Protein AF-A0A6L3AC87-F1 (afdb_monomer_lite)

Foldseek 3Di:
DVVLLVVLLVVLVPDQCVVCVVVNQVVLLVVLVVVLVVLLVVLVVVLVVVQVVVCVVCVVVVLNQDGPVPDDDRPDCVVQDDQDGLDCCLQPPVVPVPPPVPPPCPVPVVVVVVCVVVPPPPPPDCVVVVVVVVVVVVVVVVVVVVSSVSSSVSSSVSSVVSVVVSCVSSVVSSVVVSVVSVVVSVVSVVVSVVVVVVVVVVVVVVVVVVVVVVVVVVVVVVVVVVVVVVVVVVVVVVVVVVVVVVVVVVPDD

Sequence (253 aa):
MRDLQRYVDDQLAKGDPKATWTDLTAYVREQAADGAREVVRDMEAGADEVARRVTASLEEEDLMIGSAVGSRQALDLSKYWAPRPLTKQSIASSAGMGLSGLRGAQGGLILLGMMSGLAGIVLSTGLLLGVAALFGGKQILDERKRQVTVRRQEARTAIRQFMDEAEFEVSKAMRDLSREQNRRLRDHYQERIAERMRTCTEAVATMERATKESDTARNTRIKELQEQDSQIGSVLEALQRRRSELSGAGARP

Secondary structure (DSSP, 8-state):
-HHHHHHHHHHHHHS-HHHHHHHHHHHHHHHHHHHHHHHHHHHHHHHHHHHHHHHHHHHHTT-----GGG------GGGT-------THHHHGGGGTTTSTTSSGGGSSHHHHSSGGGTTTTTS-THHHHHHHHHHHHHHHHHHHHHHHHHHHHHHHHHHHHHHHHHHHHHHHHHHHHHHHHHHHHHHHHHHHHHHHHHHHHHHHHHHHHHHHHHHHHHHHHHHHHHHHHHHHHHHHHHHHHHHHHHHHTT--

Radius of gyration: 49.85 Å; chains: 1; bounding box: 134×35×152 Å

pLDDT: mean 74.0, std 16.88, range [36.66, 95.38]

Structure (mmCIF, N/CA/C/O backbone):
data_AF-A0A6L3AC87-F1
#
_entry.id   AF-A0A6L3AC87-F1
#
loop_
_atom_site.group_PDB
_atom_site.id
_atom_site.type_symbol
_atom_site.label_atom_id
_atom_site.label_alt_id
_atom_site.label_comp_id
_atom_site.label_asym_id
_atom_site.label_entity_id
_atom_site.label_seq_id
_atom_site.pdbx_PDB_ins_code
_atom_site.Cartn_x
_atom_site.Cartn_y
_atom_site.Cartn_z
_atom_site.occupancy
_atom_site.B_iso_or_equiv
_atom_site.auth_seq_id
_atom_site.auth_comp_id
_atom_site.auth_asym_id
_atom_site.auth_atom_id
_atom_site.pdbx_PDB_model_num
ATOM 1 N N . MET A 1 1 ? 8.925 -6.739 -14.949 1.00 75.62 1 MET A N 1
ATOM 2 C CA . MET A 1 1 ? 10.159 -5.962 -15.240 1.00 75.62 1 MET A CA 1
ATOM 3 C C . MET A 1 1 ? 11.219 -6.735 -16.028 1.00 75.62 1 MET A C 1
ATOM 5 O O . MET A 1 1 ? 11.597 -6.271 -17.095 1.00 75.62 1 MET A O 1
ATOM 9 N N . ARG A 1 2 ? 11.686 -7.913 -15.585 1.00 83.31 2 ARG A N 1
ATOM 10 C CA . ARG A 1 2 ? 12.753 -8.659 -16.294 1.00 83.31 2 ARG A CA 1
ATOM 11 C C . ARG A 1 2 ? 12.424 -9.006 -17.753 1.00 83.31 2 ARG A C 1
ATOM 13 O O . ARG A 1 2 ? 13.282 -8.856 -18.618 1.00 83.31 2 ARG A O 1
ATOM 20 N N . ASP A 1 3 ? 11.189 -9.408 -18.041 1.00 87.12 3 ASP A N 1
ATOM 21 C CA . ASP A 1 3 ? 10.782 -9.741 -19.414 1.00 87.12 3 ASP A CA 1
ATOM 22 C C . ASP A 1 3 ? 10.636 -8.502 -20.305 1.00 87.12 3 ASP A C 1
ATOM 24 O O . ASP A 1 3 ? 11.002 -8.545 -21.477 1.00 87.12 3 ASP A O 1
ATOM 28 N N . LEU A 1 4 ? 10.230 -7.362 -19.732 1.00 86.44 4 LEU A N 1
ATOM 29 C CA . LEU A 1 4 ? 10.224 -6.074 -20.432 1.00 86.44 4 LEU A CA 1
ATOM 30 C C . LEU A 1 4 ? 11.646 -5.644 -20.813 1.00 86.44 4 LEU A C 1
ATOM 32 O O . LEU A 1 4 ? 11.873 -5.204 -21.937 1.00 86.44 4 LEU A O 1
ATOM 36 N N . GLN A 1 5 ? 12.618 -5.835 -19.917 1.00 87.00 5 GLN A N 1
ATOM 37 C CA . GLN A 1 5 ? 14.020 -5.543 -20.213 1.00 87.00 5 GLN A CA 1
ATOM 38 C C . GLN A 1 5 ? 14.551 -6.424 -21.356 1.00 87.00 5 GLN A C 1
ATOM 40 O O . GLN A 1 5 ? 15.204 -5.917 -22.266 1.00 87.00 5 GLN A O 1
ATOM 45 N N . ARG A 1 6 ? 14.229 -7.726 -21.352 1.00 88.12 6 ARG A N 1
ATOM 46 C CA . ARG A 1 6 ? 14.590 -8.642 -22.450 1.00 88.12 6 ARG A CA 1
ATOM 47 C C . ARG A 1 6 ? 13.957 -8.221 -23.775 1.00 88.12 6 ARG A C 1
ATOM 49 O O . ARG A 1 6 ? 14.644 -8.209 -24.791 1.00 88.12 6 ARG A O 1
ATOM 56 N N . TYR A 1 7 ? 12.677 -7.846 -23.758 1.00 88.31 7 TYR A N 1
ATOM 57 C CA . TYR A 1 7 ? 11.973 -7.352 -24.941 1.00 88.31 7 TYR A CA 1
ATOM 58 C C . TYR A 1 7 ? 12.633 -6.089 -25.505 1.00 88.31 7 TYR A C 1
ATOM 60 O O . TYR A 1 7 ? 12.892 -6.005 -26.703 1.00 88.31 7 TYR A O 1
ATOM 68 N N . VAL A 1 8 ? 12.965 -5.126 -24.643 1.00 86.06 8 VAL A N 1
ATOM 69 C CA . VAL A 1 8 ? 13.676 -3.902 -25.037 1.00 86.06 8 VAL A CA 1
ATOM 70 C C . VAL A 1 8 ? 15.032 -4.232 -25.657 1.00 86.06 8 VAL A C 1
ATOM 72 O O . VAL A 1 8 ? 15.373 -3.690 -26.708 1.00 86.06 8 VAL A O 1
ATOM 75 N N . ASP A 1 9 ? 15.798 -5.130 -25.037 1.00 87.31 9 ASP A N 1
ATOM 76 C CA . ASP A 1 9 ? 17.113 -5.531 -25.532 1.00 87.31 9 ASP A CA 1
ATOM 77 C C . ASP A 1 9 ? 17.043 -6.191 -26.918 1.00 87.31 9 ASP A C 1
ATOM 79 O O . ASP A 1 9 ? 17.879 -5.894 -27.775 1.00 87.31 9 ASP A O 1
ATOM 83 N N . ASP A 1 10 ? 16.028 -7.021 -27.158 1.00 89.31 10 ASP A N 1
ATOM 84 C CA . ASP A 1 10 ? 15.755 -7.648 -28.455 1.00 89.31 10 ASP A CA 1
ATOM 85 C C . ASP A 1 10 ? 15.327 -6.616 -29.517 1.00 89.31 10 ASP A C 1
ATOM 87 O O . ASP A 1 10 ? 15.855 -6.597 -30.632 1.00 89.31 10 ASP A O 1
ATOM 91 N N . GLN A 1 11 ? 14.442 -5.677 -29.167 1.00 86.38 11 GLN A N 1
ATOM 92 C CA . GLN A 1 11 ? 14.016 -4.609 -30.082 1.00 86.38 11 GLN A CA 1
ATOM 93 C C . GLN A 1 11 ? 15.168 -3.669 -30.466 1.00 86.38 11 GLN A C 1
ATOM 95 O O . GLN A 1 11 ? 15.302 -3.289 -31.632 1.00 86.38 11 GLN A O 1
ATOM 100 N N . LEU A 1 12 ? 16.053 -3.337 -29.520 1.00 85.00 12 LEU A N 1
ATOM 101 C CA . LEU A 1 12 ? 17.247 -2.533 -29.796 1.00 85.00 12 LEU A CA 1
ATOM 102 C C . LEU A 1 12 ? 18.275 -3.283 -30.661 1.00 85.00 12 LEU A C 1
ATOM 104 O O . LEU A 1 12 ? 19.034 -2.644 -31.395 1.00 85.00 12 LEU A O 1
ATOM 108 N N . ALA A 1 13 ? 18.307 -4.620 -30.616 1.00 85.69 13 ALA A N 1
ATOM 109 C CA . ALA A 1 13 ? 19.199 -5.428 -31.448 1.00 85.69 13 ALA A CA 1
ATOM 110 C C . ALA A 1 13 ? 18.776 -5.447 -32.932 1.00 85.69 13 ALA A C 1
ATOM 112 O O . ALA A 1 13 ? 19.642 -5.451 -33.815 1.00 85.69 13 ALA A O 1
ATOM 113 N N . LYS A 1 14 ? 17.466 -5.391 -33.212 1.00 85.25 14 LYS A N 1
ATOM 114 C CA . LYS A 1 14 ? 16.878 -5.530 -34.561 1.00 85.25 14 LYS A CA 1
ATOM 115 C C . LYS A 1 14 ? 17.090 -4.334 -35.498 1.00 85.25 14 LYS A C 1
ATOM 117 O O . LYS A 1 14 ? 17.046 -4.517 -36.710 1.00 85.25 14 LYS A O 1
ATOM 122 N N . GLY A 1 15 ? 17.342 -3.125 -34.988 1.00 76.94 15 GLY A N 1
ATOM 123 C CA . GLY A 1 15 ? 17.398 -1.918 -35.833 1.00 76.94 15 GLY A CA 1
ATOM 124 C C . GLY A 1 15 ? 18.162 -0.735 -35.235 1.00 76.94 15 GLY A C 1
ATOM 125 O O . GLY A 1 15 ? 18.827 -0.879 -34.207 1.00 76.94 15 GLY A O 1
ATOM 126 N N . ASP A 1 16 ? 18.115 0.424 -35.905 1.00 78.06 16 ASP A N 1
ATOM 127 C CA . ASP A 1 16 ? 18.592 1.699 -35.344 1.00 78.06 16 ASP A CA 1
ATOM 128 C C . ASP A 1 16 ? 17.522 2.239 -34.375 1.00 78.06 16 ASP A C 1
ATOM 130 O O . ASP A 1 16 ? 16.396 2.505 -34.813 1.00 78.06 16 ASP A O 1
ATOM 134 N N . PRO A 1 17 ? 17.852 2.443 -33.084 1.00 80.00 17 PRO A N 1
ATOM 135 C CA . PRO A 1 17 ? 16.924 2.978 -32.092 1.00 80.00 17 PRO A CA 1
ATOM 136 C C . PRO A 1 17 ? 16.283 4.299 -32.508 1.00 80.00 17 PRO A C 1
ATOM 138 O O . PRO A 1 17 ? 15.172 4.589 -32.090 1.00 80.00 17 PRO A O 1
ATOM 141 N N . LYS A 1 18 ? 16.941 5.106 -33.349 1.00 77.50 18 LYS A N 1
ATOM 142 C CA . LYS A 1 18 ? 16.410 6.405 -33.780 1.00 77.50 18 LYS A CA 1
ATOM 143 C C . LYS A 1 18 ? 15.029 6.301 -34.441 1.00 77.50 18 LYS A C 1
ATOM 145 O O . LYS A 1 18 ? 14.223 7.212 -34.270 1.00 77.50 18 LYS A O 1
ATOM 150 N N . ALA A 1 19 ? 14.766 5.224 -35.184 1.00 77.31 19 ALA A N 1
ATOM 151 C CA . ALA A 1 19 ? 13.493 5.021 -35.875 1.00 77.31 19 ALA A CA 1
ATOM 152 C C . ALA A 1 19 ? 12.401 4.473 -34.943 1.00 77.31 19 ALA A C 1
ATOM 154 O O . ALA A 1 19 ? 11.252 4.882 -35.048 1.00 77.31 19 ALA A O 1
ATOM 155 N N . THR A 1 20 ? 12.765 3.589 -34.012 1.00 81.38 20 THR A N 1
ATOM 156 C CA . THR A 1 20 ? 11.819 2.865 -33.145 1.00 81.38 20 THR A CA 1
ATOM 157 C C . THR A 1 20 ? 11.670 3.471 -31.749 1.00 81.38 20 THR A C 1
ATOM 159 O O . THR A 1 20 ? 10.853 3.006 -30.960 1.00 81.38 20 THR A O 1
ATOM 162 N N . TRP A 1 21 ? 12.434 4.519 -31.416 1.00 79.62 21 TRP A N 1
ATOM 163 C CA . TRP A 1 21 ? 12.487 5.088 -30.066 1.00 79.62 21 TRP A CA 1
ATOM 164 C C . TRP A 1 21 ? 11.129 5.550 -29.545 1.00 79.62 21 TRP A C 1
ATOM 166 O O . TRP A 1 21 ? 10.798 5.309 -28.387 1.00 79.62 21 TRP A O 1
ATOM 176 N N . THR A 1 22 ? 10.333 6.225 -30.374 1.00 77.81 22 THR A N 1
ATOM 177 C CA . THR A 1 22 ? 9.029 6.736 -29.934 1.00 77.81 22 THR A CA 1
ATOM 178 C C . THR A 1 22 ? 8.080 5.594 -29.572 1.00 77.81 22 THR A C 1
ATOM 180 O O . THR A 1 22 ? 7.497 5.628 -28.491 1.00 77.81 22 THR A O 1
ATOM 183 N N . ASP A 1 23 ? 8.012 4.551 -30.394 1.00 80.06 23 ASP A N 1
ATOM 184 C CA . ASP A 1 23 ? 7.126 3.409 -30.151 1.00 80.06 23 ASP A CA 1
ATOM 185 C C . ASP A 1 23 ? 7.614 2.567 -28.967 1.00 80.06 23 ASP A C 1
ATOM 187 O O . ASP A 1 23 ? 6.835 2.191 -28.093 1.00 80.06 23 ASP A O 1
ATOM 191 N N . LEU A 1 24 ? 8.928 2.338 -28.877 1.00 81.31 24 LEU A N 1
ATOM 192 C CA . LEU A 1 24 ? 9.531 1.573 -27.787 1.00 81.31 24 LEU A CA 1
ATOM 193 C C . LEU A 1 24 ? 9.332 2.262 -26.432 1.00 81.31 24 LEU A C 1
ATOM 195 O O . LEU A 1 24 ? 9.002 1.609 -25.445 1.00 81.31 24 LEU A O 1
ATOM 199 N N . THR A 1 25 ? 9.506 3.584 -26.374 1.00 77.81 25 THR A N 1
ATOM 200 C CA . THR A 1 25 ? 9.290 4.344 -25.134 1.00 77.81 25 THR A CA 1
ATOM 201 C C . THR A 1 25 ? 7.819 4.431 -24.750 1.00 77.81 25 THR A C 1
ATOM 203 O O . THR A 1 25 ? 7.515 4.376 -23.559 1.00 77.81 25 THR A O 1
ATOM 206 N N . ALA A 1 26 ? 6.903 4.525 -25.718 1.00 77.31 26 ALA A N 1
ATOM 207 C CA . ALA A 1 26 ? 5.470 4.441 -25.452 1.00 77.31 26 ALA A CA 1
ATOM 208 C C . ALA A 1 26 ? 5.103 3.077 -24.848 1.00 77.31 26 ALA A C 1
ATOM 210 O O . ALA A 1 26 ? 4.510 3.037 -23.772 1.00 77.31 26 ALA A O 1
ATOM 211 N N . TYR A 1 27 ? 5.565 1.987 -25.465 1.00 82.75 27 TYR A N 1
ATOM 212 C CA . TYR A 1 27 ? 5.326 0.625 -24.988 1.00 82.75 27 TYR A CA 1
ATOM 213 C C . TYR A 1 27 ? 5.872 0.392 -23.573 1.00 82.75 27 TYR A C 1
ATOM 215 O O . TYR A 1 27 ? 5.167 -0.109 -22.704 1.00 82.75 27 TYR A O 1
ATOM 223 N N . VAL A 1 28 ? 7.117 0.799 -23.297 1.00 80.88 28 VAL A N 1
ATOM 224 C CA . VAL A 1 28 ? 7.718 0.643 -21.959 1.00 80.88 28 VAL A CA 1
ATOM 225 C C . VAL A 1 28 ? 6.933 1.421 -20.896 1.00 80.88 28 VAL A C 1
ATOM 227 O O . VAL A 1 28 ? 6.746 0.919 -19.788 1.00 80.88 28 VAL A O 1
ATOM 230 N N . ARG A 1 29 ? 6.449 2.627 -21.219 1.00 78.75 29 ARG A N 1
ATOM 231 C CA . ARG A 1 29 ? 5.637 3.438 -20.296 1.00 78.75 29 ARG A CA 1
ATOM 232 C C . ARG A 1 29 ? 4.270 2.818 -20.035 1.00 78.75 29 ARG A C 1
ATOM 234 O O . ARG A 1 29 ? 3.822 2.835 -18.895 1.00 78.75 29 ARG A O 1
ATOM 241 N N . GLU A 1 30 ? 3.629 2.283 -21.068 1.00 81.62 30 GLU A N 1
ATOM 242 C CA . GLU A 1 30 ? 2.351 1.578 -20.953 1.00 81.62 30 GLU A CA 1
ATOM 243 C C . GLU A 1 30 ? 2.489 0.335 -20.071 1.00 81.62 30 GLU A C 1
ATOM 245 O O . GLU A 1 30 ? 1.776 0.208 -19.082 1.00 81.62 30 GLU A O 1
ATOM 250 N N . GLN A 1 31 ? 3.496 -0.501 -20.331 1.00 85.00 31 GLN A N 1
ATOM 251 C CA . GLN A 1 31 ? 3.767 -1.697 -19.530 1.00 85.00 31 GLN A CA 1
ATOM 252 C C . GLN A 1 31 ? 4.093 -1.366 -18.067 1.00 85.00 31 GLN A C 1
ATOM 254 O O . GLN A 1 31 ? 3.632 -2.052 -17.156 1.00 85.00 31 GLN A O 1
ATOM 259 N N . ALA A 1 32 ? 4.857 -0.298 -17.818 1.00 79.00 32 ALA A N 1
ATOM 260 C CA . ALA A 1 32 ? 5.100 0.177 -16.458 1.00 79.00 32 ALA A CA 1
ATOM 261 C C . ALA A 1 32 ? 3.800 0.650 -15.784 1.00 79.00 32 ALA A C 1
ATOM 263 O O . ALA A 1 32 ? 3.580 0.364 -14.609 1.00 79.00 32 ALA A O 1
ATOM 264 N N . ALA A 1 33 ? 2.927 1.344 -16.522 1.00 79.00 33 ALA A N 1
ATOM 265 C CA . ALA A 1 33 ? 1.649 1.815 -16.004 1.00 79.00 33 ALA A CA 1
ATOM 266 C C . ALA A 1 33 ? 0.674 0.680 -15.689 1.00 79.00 33 ALA A C 1
ATOM 268 O O . ALA A 1 33 ? -0.001 0.722 -14.660 1.00 79.00 33 ALA A O 1
ATOM 269 N N . ASP A 1 34 ? 0.629 -0.342 -16.532 1.00 82.81 34 ASP A N 1
ATOM 270 C CA . ASP A 1 34 ? -0.223 -1.506 -16.325 1.00 82.81 34 ASP A CA 1
ATOM 271 C C . ASP A 1 34 ? 0.256 -2.360 -15.156 1.00 82.81 34 ASP A C 1
ATOM 273 O O . ASP A 1 34 ? -0.553 -2.702 -14.295 1.00 82.81 34 ASP A O 1
ATOM 277 N N . GLY A 1 35 ? 1.568 -2.591 -15.039 1.00 83.44 35 GLY A N 1
ATOM 278 C CA . GLY A 1 35 ? 2.130 -3.260 -13.865 1.00 83.44 35 GLY A CA 1
ATOM 279 C C . GLY A 1 35 ? 1.854 -2.491 -12.569 1.00 83.44 35 GLY A C 1
ATOM 280 O O . GLY A 1 35 ? 1.503 -3.080 -11.551 1.00 83.44 35 GLY A O 1
ATOM 281 N N . ALA A 1 36 ? 1.935 -1.159 -12.599 1.00 79.06 36 ALA A N 1
ATOM 282 C CA . ALA A 1 36 ? 1.613 -0.334 -11.437 1.00 79.06 36 ALA A CA 1
ATOM 283 C C . ALA A 1 36 ? 0.117 -0.419 -11.057 1.00 79.06 36 ALA A C 1
ATOM 285 O O . ALA A 1 36 ? -0.220 -0.492 -9.874 1.00 79.06 36 ALA A O 1
ATOM 286 N N . ARG A 1 37 ? -0.786 -0.466 -12.050 1.00 79.44 37 ARG A N 1
ATOM 287 C CA . ARG A 1 37 ? -2.231 -0.680 -11.841 1.00 79.44 37 ARG A CA 1
ATOM 288 C C . ARG A 1 37 ? -2.541 -2.054 -11.247 1.00 79.44 37 ARG A C 1
ATOM 290 O O . ARG A 1 37 ? -3.408 -2.149 -10.382 1.00 79.44 37 ARG A O 1
ATOM 297 N N . GLU A 1 38 ? -1.858 -3.096 -11.708 1.00 85.75 38 GLU A N 1
ATOM 298 C CA . GLU A 1 38 ? -1.999 -4.459 -11.188 1.00 85.75 38 GLU A CA 1
ATOM 299 C C . GLU A 1 38 ? -1.624 -4.524 -9.704 1.00 85.75 38 GLU A C 1
ATOM 301 O O . GLU A 1 38 ? -2.434 -4.959 -8.892 1.00 85.75 38 GLU A O 1
ATOM 306 N N . VAL A 1 39 ? -0.472 -3.959 -9.325 1.00 83.44 39 VAL A N 1
ATOM 307 C CA . VAL A 1 39 ? -0.029 -3.910 -7.921 1.00 83.44 39 VAL A CA 1
ATOM 308 C C . VAL A 1 39 ? -1.052 -3.218 -7.016 1.00 83.44 39 VAL A C 1
ATOM 310 O O . VAL A 1 39 ? -1.296 -3.669 -5.897 1.00 83.44 39 VAL A O 1
ATOM 313 N N . VAL A 1 40 ? -1.668 -2.125 -7.475 1.00 79.00 40 VAL A N 1
ATOM 314 C CA . VAL A 1 40 ? -2.705 -1.436 -6.691 1.00 79.00 40 VAL A CA 1
ATOM 315 C C . VAL A 1 40 ? -3.952 -2.292 -6.537 1.00 79.00 40 VAL A C 1
ATOM 317 O O . VAL A 1 40 ? -4.478 -2.380 -5.429 1.00 79.00 40 VAL A O 1
ATOM 320 N N . ARG A 1 41 ? -4.394 -2.956 -7.608 1.00 84.94 41 ARG A N 1
ATOM 321 C CA . ARG A 1 41 ? -5.542 -3.868 -7.558 1.00 84.94 41 ARG A CA 1
ATOM 322 C C . ARG A 1 41 ? -5.298 -5.015 -6.577 1.00 84.94 41 ARG A C 1
ATOM 324 O O . ARG A 1 41 ? -6.167 -5.313 -5.762 1.00 84.94 41 ARG A O 1
ATOM 331 N N . ASP A 1 42 ? -4.113 -5.614 -6.617 1.00 86.56 42 ASP A N 1
ATOM 332 C CA . ASP A 1 42 ? -3.730 -6.692 -5.702 1.00 86.56 42 ASP A CA 1
ATOM 333 C C . ASP A 1 42 ? -3.682 -6.204 -4.253 1.00 86.56 42 ASP A C 1
ATOM 335 O O . ASP A 1 42 ? -4.117 -6.899 -3.334 1.00 86.56 42 ASP A O 1
ATOM 339 N N . MET A 1 43 ? -3.200 -4.980 -4.029 1.00 83.69 43 MET A N 1
ATOM 340 C CA . MET A 1 43 ? -3.178 -4.378 -2.700 1.00 83.69 43 MET A CA 1
ATOM 341 C C . MET A 1 43 ? -4.589 -4.072 -2.178 1.00 83.69 43 MET A C 1
ATOM 343 O O . MET A 1 43 ? -4.852 -4.285 -0.995 1.00 83.69 43 MET A O 1
ATOM 347 N N . GLU A 1 44 ? -5.502 -3.604 -3.032 1.00 82.25 44 GLU A N 1
ATOM 348 C CA . GLU A 1 44 ? -6.917 -3.414 -2.691 1.00 82.25 44 GLU A CA 1
ATOM 349 C C . GLU A 1 44 ? -7.579 -4.741 -2.306 1.00 82.25 44 GLU A C 1
ATOM 351 O O . GLU A 1 44 ? -8.187 -4.834 -1.236 1.00 82.25 44 GLU A O 1
ATOM 356 N N . ALA A 1 45 ? -7.379 -5.787 -3.112 1.00 85.75 45 ALA A N 1
ATOM 357 C CA . ALA A 1 45 ? -7.889 -7.126 -2.832 1.00 85.75 45 ALA A CA 1
ATOM 358 C C . ALA A 1 45 ? -7.303 -7.712 -1.533 1.00 85.75 45 ALA A C 1
ATOM 360 O O . ALA A 1 45 ? -8.019 -8.317 -0.732 1.00 85.75 45 ALA A O 1
ATOM 361 N N . GLY A 1 46 ? -6.009 -7.499 -1.283 1.00 85.81 46 GLY A N 1
ATOM 362 C CA . GLY A 1 46 ? -5.357 -7.907 -0.040 1.00 85.81 46 GLY A CA 1
ATOM 363 C C . GLY A 1 46 ? -5.899 -7.163 1.183 1.00 85.81 46 GLY A C 1
ATOM 364 O O . GLY A 1 46 ? -6.132 -7.774 2.226 1.00 85.81 46 GLY A O 1
ATOM 365 N N . ALA A 1 47 ? -6.152 -5.858 1.064 1.00 82.31 47 ALA A N 1
ATOM 366 C CA . ALA A 1 47 ? -6.768 -5.074 2.132 1.00 82.31 47 ALA A CA 1
ATOM 367 C C . ALA A 1 47 ? -8.202 -5.545 2.430 1.00 82.31 47 ALA A C 1
ATOM 369 O O . ALA A 1 47 ? -8.588 -5.611 3.597 1.00 82.31 47 ALA A O 1
ATOM 370 N N . ASP A 1 48 ? -8.966 -5.924 1.402 1.00 83.31 48 ASP A N 1
ATOM 371 C CA . ASP A 1 48 ? -10.290 -6.541 1.558 1.00 83.31 48 ASP A CA 1
ATOM 372 C C . ASP A 1 48 ? -10.255 -7.853 2.326 1.00 83.31 48 ASP A C 1
ATOM 374 O O . ASP A 1 48 ? -11.073 -8.081 3.217 1.00 83.31 48 ASP A O 1
ATOM 378 N N . GLU A 1 49 ? -9.305 -8.718 1.987 1.00 87.88 49 GLU A N 1
ATOM 379 C CA . GLU A 1 49 ? -9.111 -9.983 2.686 1.00 87.88 49 GLU A CA 1
ATOM 380 C C . GLU A 1 49 ? -8.792 -9.749 4.165 1.00 87.88 49 GLU A C 1
ATOM 382 O O . GLU A 1 49 ? -9.401 -10.367 5.037 1.00 87.88 49 GLU A O 1
ATOM 387 N N . VAL A 1 50 ? -7.892 -8.809 4.466 1.00 86.81 50 VAL A N 1
ATOM 388 C CA . VAL A 1 50 ? -7.566 -8.450 5.853 1.00 86.81 50 VAL A CA 1
ATOM 389 C C . VAL A 1 50 ? -8.793 -7.906 6.579 1.00 86.81 50 VAL A C 1
ATOM 391 O O . VAL A 1 50 ? -9.081 -8.351 7.687 1.00 86.81 50 VAL A O 1
ATOM 394 N N . ALA A 1 51 ? -9.542 -6.988 5.967 1.00 83.38 51 ALA A N 1
ATOM 395 C CA . ALA A 1 51 ? -10.742 -6.426 6.575 1.00 83.38 51 ALA A CA 1
ATOM 396 C C . ALA A 1 51 ? -11.786 -7.511 6.876 1.00 83.38 51 ALA A C 1
ATOM 398 O O . ALA A 1 51 ? -12.300 -7.554 7.993 1.00 83.38 51 ALA A O 1
ATOM 399 N N . ARG A 1 52 ? -12.041 -8.423 5.928 1.00 85.81 52 ARG A N 1
ATOM 400 C CA . ARG A 1 52 ? -12.945 -9.564 6.133 1.00 85.81 52 ARG A CA 1
ATOM 401 C C . ARG A 1 52 ? -12.485 -10.465 7.268 1.00 85.81 52 ARG A C 1
ATOM 403 O O . ARG A 1 52 ? -13.298 -10.822 8.110 1.00 85.81 52 ARG A O 1
ATOM 410 N N . ARG A 1 53 ? -11.195 -10.802 7.324 1.00 87.06 53 ARG A N 1
ATOM 411 C CA . ARG A 1 53 ? -10.639 -11.641 8.397 1.00 87.06 53 ARG A CA 1
ATOM 412 C C . ARG A 1 53 ? -10.760 -10.988 9.769 1.00 87.06 53 ARG A C 1
ATOM 414 O O . ARG A 1 53 ? -11.091 -11.673 10.727 1.00 87.06 53 ARG A O 1
ATOM 421 N N . VAL A 1 54 ? -10.513 -9.680 9.864 1.00 84.81 54 VAL A N 1
ATOM 422 C CA . VAL A 1 54 ? -10.679 -8.942 11.124 1.00 84.81 54 VAL A CA 1
ATOM 4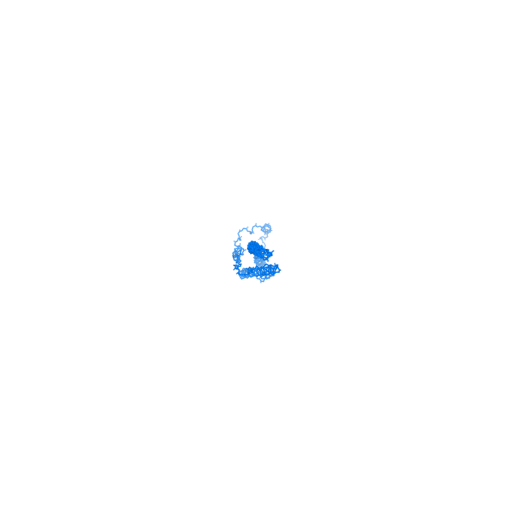23 C C . VAL A 1 54 ? -12.149 -8.893 11.530 1.00 84.81 54 VAL A C 1
ATOM 425 O O . VAL A 1 54 ? -12.451 -9.160 12.684 1.00 84.81 54 VAL A O 1
ATOM 428 N N . THR A 1 55 ? -13.065 -8.627 10.592 1.00 83.19 55 THR A N 1
ATOM 429 C CA . THR A 1 55 ? -14.510 -8.655 10.879 1.00 83.19 55 THR A CA 1
ATOM 430 C C . THR A 1 55 ? -14.937 -10.037 11.383 1.00 83.19 55 THR A C 1
ATOM 432 O O . THR A 1 55 ? -15.534 -10.127 12.446 1.00 83.19 55 THR A O 1
ATOM 435 N N . ALA A 1 56 ? -14.552 -11.111 10.688 1.00 84.75 56 ALA A N 1
ATOM 436 C CA . ALA A 1 56 ? -14.887 -12.479 11.086 1.00 84.75 56 ALA A CA 1
ATOM 437 C C . ALA A 1 56 ? -14.335 -12.842 12.477 1.00 84.75 56 ALA A C 1
ATOM 439 O O . ALA A 1 56 ? -15.028 -13.468 13.271 1.00 84.75 56 ALA A O 1
ATOM 440 N N . SER A 1 57 ? -13.110 -12.410 12.795 1.00 83.56 57 SER A N 1
ATOM 441 C CA . SER A 1 57 ? -12.513 -12.622 14.120 1.00 83.56 57 SER A CA 1
ATOM 442 C C . SER A 1 57 ? -13.245 -11.859 15.227 1.00 83.56 57 SER A C 1
ATOM 444 O O . SER A 1 57 ? -13.310 -12.345 16.348 1.00 83.56 57 SER A O 1
ATOM 446 N N . LEU A 1 58 ? -13.772 -10.667 14.938 1.00 78.88 58 LEU A N 1
ATOM 447 C CA . LEU A 1 58 ? -14.539 -9.880 15.908 1.00 78.88 58 LEU A CA 1
ATOM 448 C C . LEU A 1 58 ? -15.955 -10.441 16.099 1.00 78.88 58 LEU A C 1
ATOM 450 O O . LEU A 1 58 ? -16.466 -10.445 17.215 1.00 78.88 58 LEU A O 1
ATOM 454 N N . GLU A 1 59 ? -16.571 -10.958 15.033 1.00 79.44 59 GLU A N 1
ATOM 455 C CA . GLU A 1 59 ? -17.855 -11.664 15.106 1.00 79.44 59 GLU A CA 1
ATOM 456 C C . GLU A 1 59 ? -17.762 -12.946 15.949 1.00 79.44 59 GLU A C 1
ATOM 458 O O . GLU A 1 59 ? -18.686 -13.239 16.705 1.00 79.44 59 GLU A O 1
ATOM 463 N N . GLU A 1 60 ? -16.643 -13.679 15.881 1.00 76.00 60 GLU A N 1
ATOM 464 C CA . GLU A 1 60 ? -16.384 -14.848 16.739 1.00 76.00 60 GLU A CA 1
ATOM 465 C C . GLU A 1 60 ? -16.357 -14.484 18.236 1.00 76.00 60 GLU A C 1
ATOM 467 O O . GLU A 1 60 ? -16.798 -15.266 19.076 1.00 76.00 60 GLU A O 1
ATOM 472 N N . GLU A 1 61 ? -15.914 -13.270 18.572 1.00 72.25 61 GLU A N 1
ATOM 473 C CA . GLU A 1 61 ? -15.898 -12.737 19.941 1.00 72.25 61 GLU A CA 1
ATOM 474 C C . GLU A 1 61 ? -17.232 -12.074 20.361 1.00 72.25 61 GLU A C 1
ATOM 476 O O . GLU A 1 61 ? -17.286 -11.390 21.384 1.00 72.25 61 GLU A O 1
ATOM 481 N N . ASP A 1 62 ? -18.312 -12.248 19.584 1.00 65.31 62 ASP A N 1
ATOM 482 C CA . ASP A 1 62 ? -19.641 -11.622 19.771 1.00 65.31 62 ASP A CA 1
ATOM 483 C C . ASP A 1 62 ? -19.609 -10.074 19.783 1.00 65.31 62 ASP A C 1
ATOM 485 O O . ASP A 1 62 ? -20.553 -9.363 20.161 1.00 65.31 62 ASP A O 1
ATOM 489 N N . LEU A 1 63 ? -18.504 -9.504 19.301 1.00 63.31 63 LEU A N 1
ATOM 490 C CA . LEU A 1 63 ? -18.363 -8.087 19.025 1.00 63.31 63 LEU A CA 1
ATOM 491 C C . LEU A 1 63 ? -18.899 -7.848 17.613 1.00 63.31 63 LEU A C 1
ATOM 493 O O . LEU A 1 63 ? -18.142 -7.780 16.651 1.00 63.31 63 LEU A O 1
ATOM 497 N N . MET A 1 64 ? -20.224 -7.709 17.493 1.00 61.28 64 MET A N 1
ATOM 498 C CA . MET A 1 64 ? -20.941 -7.357 16.252 1.00 61.28 64 MET A CA 1
ATOM 499 C C . MET A 1 64 ? -20.528 -5.971 15.713 1.00 61.28 64 MET A C 1
ATOM 501 O O . MET A 1 64 ? -21.270 -4.984 15.783 1.00 61.28 64 MET A O 1
ATOM 505 N N . ILE A 1 65 ? -19.307 -5.876 15.198 1.00 64.50 65 ILE A N 1
ATOM 506 C CA . ILE A 1 65 ? -18.693 -4.673 14.655 1.00 64.50 65 ILE A CA 1
ATOM 507 C C . ILE A 1 65 ? -18.925 -4.690 13.148 1.00 64.50 65 ILE A C 1
ATOM 509 O O . ILE A 1 65 ? -18.288 -5.432 12.411 1.00 64.50 65 ILE A O 1
ATOM 513 N N . GLY A 1 66 ? -19.878 -3.867 12.697 1.00 59.03 66 GLY A N 1
ATOM 514 C CA . GLY A 1 66 ? -20.158 -3.675 11.270 1.00 59.03 66 GLY A CA 1
ATOM 515 C C . GLY A 1 66 ? -18.891 -3.468 10.427 1.00 59.03 66 GLY A C 1
ATOM 516 O O . GLY A 1 66 ? -17.947 -2.811 10.861 1.00 59.03 66 GLY A O 1
ATOM 517 N N . SER A 1 67 ? -18.890 -4.044 9.225 1.00 57.66 67 SER A N 1
ATOM 518 C CA . SER A 1 67 ? -17.711 -4.133 8.363 1.00 57.66 67 SER A CA 1
ATOM 519 C C . SER A 1 67 ? -17.242 -2.778 7.814 1.00 57.66 67 SER A C 1
ATOM 521 O O . SER A 1 67 ? -18.037 -1.983 7.309 1.00 57.66 67 SER A O 1
ATOM 523 N N . ALA A 1 68 ? -15.922 -2.569 7.799 1.00 58.88 68 ALA A N 1
ATOM 524 C CA . ALA A 1 68 ? -15.255 -1.392 7.227 1.00 58.88 68 ALA A CA 1
ATOM 525 C C . ALA A 1 68 ? -15.374 -1.272 5.692 1.00 58.88 68 ALA A C 1
ATOM 527 O O . ALA A 1 68 ? -14.974 -0.261 5.111 1.00 58.88 68 ALA A O 1
ATOM 528 N N . VAL A 1 69 ? -15.890 -2.306 5.017 1.00 54.69 69 VAL A N 1
ATOM 529 C CA . VAL A 1 69 ? -15.823 -2.482 3.553 1.00 54.69 69 VAL A CA 1
ATOM 530 C C . VAL A 1 69 ? -16.522 -1.354 2.767 1.00 54.69 69 VAL A C 1
ATOM 532 O O . VAL A 1 69 ? -16.172 -1.103 1.615 1.00 54.69 69 VAL A O 1
ATOM 535 N N . GLY A 1 70 ? -17.460 -0.618 3.376 1.00 47.38 70 GLY A N 1
ATOM 536 C CA . GLY A 1 70 ? -18.280 0.390 2.686 1.00 47.38 70 GLY A CA 1
ATOM 537 C C . GLY A 1 70 ? -17.671 1.789 2.502 1.00 47.38 70 GLY A C 1
ATOM 538 O O . GLY A 1 70 ? -18.120 2.526 1.627 1.00 47.38 70 GLY A O 1
ATOM 539 N N . SER A 1 71 ? -16.659 2.190 3.278 1.00 46.12 71 SER A N 1
ATOM 540 C CA . SER A 1 71 ? -16.126 3.566 3.241 1.00 46.12 71 SER A CA 1
ATOM 541 C C . SER A 1 71 ? -14.845 3.653 2.408 1.00 46.12 71 SER A C 1
ATOM 543 O O . SER A 1 71 ? -13.754 3.869 2.943 1.00 46.12 71 SER A O 1
ATOM 545 N N . ARG A 1 72 ? -14.944 3.468 1.086 1.00 55.12 72 ARG A N 1
ATOM 546 C CA . ARG A 1 72 ? -13.770 3.523 0.201 1.00 55.12 72 ARG A CA 1
ATOM 547 C C . ARG A 1 72 ? -13.668 4.796 -0.621 1.00 55.12 72 ARG A C 1
ATOM 549 O O . ARG A 1 72 ? -14.523 5.114 -1.437 1.00 55.12 72 ARG A O 1
ATOM 556 N N . GLN A 1 73 ? -12.517 5.445 -0.484 1.00 54.47 73 GLN A N 1
ATOM 557 C CA . GLN A 1 73 ? -11.951 6.295 -1.521 1.00 54.47 73 GLN A CA 1
ATOM 558 C C . GLN A 1 73 ? -11.019 5.407 -2.356 1.00 54.47 73 GLN A C 1
ATOM 560 O O . GLN A 1 73 ? -10.117 4.789 -1.785 1.00 54.47 73 GLN A O 1
ATOM 565 N N . ALA A 1 74 ? -11.266 5.303 -3.665 1.00 56.12 74 ALA A N 1
ATOM 566 C CA . ALA A 1 74 ? -10.418 4.535 -4.578 1.00 56.12 74 ALA A CA 1
ATOM 567 C C . ALA A 1 74 ? -8.950 4.962 -4.425 1.00 56.12 74 ALA A C 1
ATOM 569 O O . ALA A 1 74 ? -8.660 6.160 -4.303 1.00 56.12 74 ALA A O 1
ATOM 570 N N . LEU A 1 75 ? -8.032 3.994 -4.392 1.00 60.19 75 LEU A N 1
ATOM 571 C CA . LEU A 1 75 ? -6.610 4.296 -4.303 1.00 60.19 75 LEU A CA 1
ATOM 572 C C . LEU A 1 75 ? -6.146 4.900 -5.625 1.00 60.19 75 LEU A C 1
ATOM 574 O O . LEU A 1 75 ? -5.942 4.218 -6.624 1.00 60.19 75 LEU A O 1
ATOM 578 N N . ASP A 1 76 ? -5.988 6.218 -5.627 1.00 60.75 76 ASP A N 1
ATOM 579 C CA . ASP A 1 76 ? -5.544 6.938 -6.807 1.00 60.75 76 ASP A CA 1
ATOM 580 C C . ASP A 1 76 ? -4.016 6.927 -6.896 1.00 60.75 76 ASP A C 1
ATOM 582 O O . ASP A 1 76 ? -3.325 7.767 -6.312 1.00 60.75 76 ASP A O 1
ATOM 586 N N . LEU A 1 77 ? -3.486 5.961 -7.645 1.00 59.47 77 LEU A N 1
ATOM 587 C CA . LEU A 1 77 ? -2.052 5.850 -7.900 1.00 59.47 77 LEU A CA 1
ATOM 588 C C . LEU A 1 77 ? -1.492 7.071 -8.635 1.00 59.47 77 LEU A C 1
ATOM 590 O O . LEU A 1 77 ? -0.314 7.375 -8.469 1.00 59.47 77 LEU A O 1
ATOM 594 N N . SER A 1 78 ? -2.320 7.804 -9.390 1.00 59.81 78 SER A N 1
ATOM 595 C CA . SER A 1 78 ? -1.869 8.986 -10.134 1.00 59.81 78 SER A CA 1
ATOM 596 C C . SER A 1 78 ? -1.397 10.118 -9.217 1.00 59.81 78 SER A C 1
ATOM 598 O O . SER A 1 78 ? -0.567 10.933 -9.618 1.00 59.81 78 SER A O 1
ATOM 600 N N . LYS A 1 79 ? -1.845 10.125 -7.952 1.00 60.50 79 LYS A N 1
ATOM 601 C CA . LYS A 1 79 ? -1.341 11.040 -6.915 1.00 60.50 79 LYS A CA 1
ATOM 602 C C . LYS A 1 79 ? 0.084 10.723 -6.478 1.00 60.50 79 LYS A C 1
ATOM 604 O O . LYS A 1 79 ? 0.778 11.613 -5.996 1.00 60.50 79 LYS A O 1
ATOM 609 N N . TYR A 1 80 ? 0.504 9.469 -6.608 1.00 55.00 80 TYR A N 1
ATOM 610 C CA . TYR A 1 80 ? 1.790 8.987 -6.108 1.00 55.00 80 TYR A CA 1
ATOM 611 C C . TYR A 1 80 ? 2.795 8.737 -7.225 1.00 55.00 80 TYR A C 1
ATOM 613 O O . TYR A 1 80 ? 3.999 8.811 -6.983 1.00 55.00 80 TYR A O 1
ATOM 621 N N . TRP A 1 81 ? 2.320 8.466 -8.440 1.00 61.03 81 TRP A N 1
ATOM 622 C CA . TRP A 1 81 ? 3.182 8.182 -9.570 1.00 61.03 81 TRP A CA 1
ATOM 623 C C . TRP A 1 81 ? 2.534 8.538 -10.912 1.00 61.03 81 TRP A C 1
ATOM 625 O O . TRP A 1 81 ? 1.399 8.162 -11.203 1.00 61.03 81 TRP A O 1
ATOM 635 N N . ALA A 1 82 ? 3.303 9.227 -11.757 1.00 60.97 82 ALA A N 1
ATOM 636 C CA . ALA A 1 82 ? 2.957 9.505 -13.143 1.00 60.97 82 ALA A CA 1
ATOM 637 C C . ALA A 1 82 ? 4.165 9.181 -14.041 1.00 60.97 82 ALA A C 1
ATOM 639 O O . ALA A 1 82 ? 5.254 9.719 -13.814 1.00 60.97 82 ALA A O 1
ATOM 640 N N . PRO A 1 83 ? 4.006 8.338 -15.079 1.00 57.94 83 PRO A N 1
ATOM 641 C CA . PRO A 1 83 ? 5.123 7.912 -15.914 1.00 57.94 83 PRO A CA 1
ATOM 642 C C . PRO A 1 83 ? 5.713 9.095 -16.691 1.00 57.94 83 PRO A C 1
ATOM 644 O O . PRO A 1 83 ? 5.109 9.604 -17.647 1.00 57.94 83 PRO A O 1
ATOM 647 N N . ARG A 1 84 ? 6.929 9.504 -16.306 1.00 61.06 84 ARG A N 1
ATOM 648 C CA . ARG A 1 84 ? 7.667 10.609 -16.936 1.00 61.06 84 ARG A CA 1
ATOM 649 C C . ARG A 1 84 ? 8.006 10.292 -18.401 1.00 61.06 84 ARG A C 1
ATOM 651 O O . ARG A 1 84 ? 8.223 9.128 -18.747 1.00 61.06 84 ARG A O 1
ATOM 658 N N . PRO A 1 85 ? 8.051 11.298 -19.291 1.00 55.94 85 PRO A N 1
ATOM 659 C CA . PRO A 1 85 ? 8.479 11.080 -20.664 1.00 55.94 85 PRO A CA 1
ATOM 660 C C . PRO A 1 85 ? 9.989 10.807 -20.729 1.00 55.94 85 PRO A C 1
ATOM 662 O O . PRO A 1 85 ? 10.794 11.521 -20.135 1.00 55.94 85 PRO A O 1
ATOM 665 N N . LEU A 1 86 ? 10.374 9.799 -21.510 1.00 57.59 86 LEU A N 1
ATOM 666 C CA . LEU A 1 86 ? 11.762 9.561 -21.906 1.00 57.59 86 LEU A CA 1
ATOM 667 C C . LEU A 1 86 ? 12.148 10.575 -23.002 1.00 57.59 86 LEU A C 1
ATOM 669 O O . LEU A 1 86 ? 11.793 10.417 -24.171 1.00 57.59 86 LEU A O 1
ATOM 673 N N . THR A 1 87 ? 12.829 11.662 -22.634 1.00 52.75 87 THR A N 1
ATOM 674 C CA . THR A 1 87 ? 13.177 12.756 -23.560 1.00 52.75 87 THR A CA 1
ATOM 675 C C . THR A 1 87 ? 14.174 12.300 -24.637 1.00 52.75 87 THR A C 1
ATOM 677 O O . THR A 1 87 ? 15.216 11.730 -24.328 1.00 52.75 87 THR A O 1
ATOM 680 N N . LYS A 1 88 ? 13.912 12.624 -25.918 1.00 48.50 88 LYS A N 1
ATOM 681 C CA . LYS A 1 88 ? 14.768 12.302 -27.093 1.00 48.50 88 LYS A CA 1
ATOM 682 C C . LYS A 1 88 ? 16.205 12.854 -27.029 1.00 48.50 88 LYS A C 1
ATOM 684 O O . LYS A 1 88 ? 17.040 12.504 -27.863 1.00 48.50 88 LYS A O 1
ATOM 689 N N . GLN A 1 89 ? 16.496 13.727 -26.069 1.00 44.88 89 GLN A N 1
ATOM 690 C CA . GLN A 1 89 ? 17.768 14.435 -25.948 1.00 44.88 89 GLN A CA 1
ATOM 691 C C . GLN A 1 89 ? 18.959 13.503 -25.671 1.00 44.88 89 GLN A C 1
ATOM 693 O O . GLN A 1 89 ? 20.082 13.867 -26.008 1.00 44.88 89 GLN A O 1
ATOM 698 N N . SER A 1 90 ? 18.728 12.287 -25.157 1.00 46.06 90 SER A N 1
ATOM 699 C CA . SER A 1 90 ? 19.787 11.285 -24.961 1.00 46.06 90 SER A CA 1
ATOM 700 C C . SER A 1 90 ? 20.203 10.534 -26.233 1.00 46.06 90 SER A C 1
ATOM 702 O O . SER A 1 90 ? 21.247 9.904 -26.217 1.00 46.06 90 SER A O 1
ATOM 704 N N . ILE A 1 91 ? 19.419 10.596 -27.320 1.00 49.22 91 ILE A N 1
ATOM 705 C CA . ILE A 1 91 ? 19.684 9.867 -28.585 1.00 49.22 91 ILE A CA 1
ATOM 706 C C . ILE A 1 91 ? 19.987 10.834 -29.741 1.00 49.22 91 ILE A C 1
ATOM 708 O O . ILE A 1 91 ? 20.626 10.477 -30.731 1.00 49.22 91 ILE A O 1
ATOM 712 N N . ALA A 1 92 ? 19.532 12.087 -29.633 1.00 45.44 92 ALA A N 1
ATOM 713 C CA . ALA A 1 92 ? 19.748 13.122 -30.643 1.00 45.44 92 ALA A CA 1
ATOM 714 C C . ALA A 1 92 ? 21.072 13.899 -30.474 1.00 45.44 92 ALA A C 1
ATOM 716 O O . ALA A 1 92 ? 21.497 14.583 -31.405 1.00 45.44 92 ALA A O 1
ATOM 717 N N . SER A 1 93 ? 21.747 13.806 -29.324 1.00 41.53 93 SER A N 1
ATOM 718 C CA . SER A 1 93 ? 22.915 14.634 -28.979 1.00 41.53 93 SER A CA 1
ATOM 719 C C . SER A 1 93 ? 24.256 14.149 -29.551 1.00 41.53 93 SER A C 1
ATOM 721 O O . SER A 1 93 ? 25.311 14.636 -29.151 1.00 41.53 93 SER A O 1
ATOM 723 N N . SER A 1 94 ? 24.255 13.323 -30.603 1.00 40.56 94 SER A N 1
ATOM 724 C CA . SER A 1 94 ? 25.457 13.132 -31.433 1.00 40.56 94 SER A CA 1
ATOM 725 C C . SER A 1 94 ? 25.794 14.361 -32.303 1.00 40.56 94 SER A C 1
ATOM 727 O O . SER A 1 94 ? 26.723 14.307 -33.104 1.00 40.56 94 SER A O 1
ATOM 729 N N . ALA A 1 95 ? 25.068 15.478 -32.152 1.00 38.50 95 ALA A N 1
ATOM 730 C CA . ALA A 1 95 ? 25.444 16.794 -32.677 1.00 38.50 95 ALA A CA 1
ATOM 731 C C . ALA A 1 95 ? 26.615 17.447 -31.904 1.00 38.50 95 ALA A C 1
ATOM 733 O O . ALA A 1 95 ? 27.120 18.486 -32.314 1.00 38.50 95 ALA A O 1
ATOM 734 N N . GLY A 1 96 ? 27.105 16.815 -30.829 1.00 36.66 96 GLY A N 1
ATOM 735 C CA . GLY A 1 96 ? 28.367 17.152 -30.158 1.00 36.66 96 GLY A CA 1
ATOM 736 C C . GLY A 1 96 ? 29.626 16.636 -30.871 1.00 36.66 96 GLY A C 1
ATOM 737 O O . GLY A 1 96 ? 30.676 16.483 -30.242 1.00 36.66 96 GLY A O 1
ATOM 738 N N . MET A 1 97 ? 29.556 16.359 -32.178 1.00 40.88 97 MET A N 1
ATOM 739 C CA . MET A 1 97 ? 30.704 16.024 -33.030 1.00 40.88 97 MET A CA 1
ATOM 740 C C . MET A 1 97 ? 31.534 17.286 -33.346 1.00 40.88 97 MET A C 1
ATOM 742 O O . MET A 1 97 ? 31.768 17.630 -34.496 1.00 40.88 97 MET A O 1
ATOM 746 N N . GLY A 1 98 ? 31.950 17.997 -32.295 1.00 40.03 98 GLY A N 1
ATOM 747 C CA . GLY A 1 98 ? 32.864 19.139 -32.363 1.00 40.03 98 GLY A CA 1
ATOM 748 C C . GLY A 1 98 ? 34.102 18.993 -31.475 1.00 40.03 98 GLY A C 1
ATOM 749 O O . GLY A 1 98 ? 35.116 19.613 -31.764 1.00 40.03 98 GLY A O 1
ATOM 750 N N . LEU A 1 99 ? 34.075 18.162 -30.420 1.00 41.84 99 LEU A N 1
ATOM 751 C CA . LEU A 1 99 ? 35.195 18.105 -29.460 1.00 41.84 99 LEU A CA 1
ATOM 752 C C . LEU A 1 99 ? 35.670 16.709 -29.019 1.00 41.84 99 LEU A C 1
ATOM 754 O O . LEU A 1 99 ? 36.678 16.616 -28.326 1.00 41.84 99 LEU A O 1
ATOM 758 N N . SER A 1 100 ? 35.041 15.613 -29.456 1.00 42.16 100 SER A N 1
ATOM 759 C CA . SER A 1 100 ? 35.528 14.249 -29.138 1.00 42.16 100 SER A CA 1
ATOM 760 C C . SER A 1 100 ? 36.308 13.565 -30.272 1.00 42.16 100 SER A C 1
ATOM 762 O O . SER A 1 100 ? 36.753 12.431 -30.118 1.00 42.16 100 SER A O 1
ATOM 764 N N . GLY A 1 101 ? 36.551 14.263 -31.388 1.00 41.41 101 GLY A N 1
ATOM 765 C CA . GLY A 1 101 ? 37.419 13.794 -32.481 1.00 41.41 101 GLY A CA 1
ATOM 766 C C . GLY A 1 101 ? 38.926 13.931 -32.212 1.00 41.41 101 GLY A C 1
ATOM 767 O O . GLY A 1 101 ? 39.732 13.458 -33.005 1.00 41.41 101 GLY A O 1
ATOM 768 N N . LEU A 1 102 ? 39.329 14.543 -31.093 1.00 44.38 102 LEU A N 1
ATOM 769 C CA . LEU A 1 102 ? 40.723 14.932 -30.822 1.00 44.38 102 LEU A CA 1
ATOM 770 C C . LEU A 1 102 ? 41.423 14.109 -29.727 1.00 44.38 102 LEU A C 1
ATOM 772 O O . LEU A 1 102 ? 42.468 14.511 -29.227 1.00 44.38 102 LEU A O 1
ATOM 776 N N . ARG A 1 103 ? 40.885 12.936 -29.364 1.00 41.97 103 ARG A N 1
ATOM 777 C CA . ARG A 1 103 ? 41.561 11.981 -28.456 1.00 41.97 103 ARG A CA 1
ATOM 778 C C . ARG A 1 103 ? 41.858 10.603 -29.058 1.00 41.97 103 ARG A C 1
ATOM 780 O O . ARG A 1 103 ? 42.403 9.752 -28.370 1.00 41.97 103 ARG A O 1
ATOM 787 N N . GLY A 1 104 ? 41.573 10.405 -30.348 1.00 40.72 104 GLY A N 1
ATOM 788 C CA . GLY A 1 104 ? 41.963 9.204 -31.107 1.00 40.72 104 GLY A CA 1
ATOM 789 C C . GLY A 1 104 ? 43.011 9.447 -32.203 1.00 40.72 104 GLY A C 1
ATOM 790 O O . GLY A 1 104 ? 43.489 8.495 -32.807 1.00 40.72 104 GLY A O 1
ATOM 791 N N . ALA A 1 105 ? 43.392 10.702 -32.466 1.00 42.03 105 ALA A N 1
ATOM 792 C CA . ALA A 1 105 ? 44.270 11.071 -33.583 1.00 42.03 105 ALA A CA 1
ATOM 793 C C . ALA A 1 105 ? 45.760 11.228 -33.212 1.00 42.03 105 ALA A C 1
ATOM 795 O O . ALA A 1 105 ? 46.551 11.669 -34.041 1.00 42.03 105 ALA A O 1
ATOM 796 N N . GLN A 1 106 ? 46.182 10.844 -32.000 1.00 40.38 106 GLN A N 1
ATOM 797 C CA . GLN A 1 106 ? 47.602 10.893 -31.607 1.00 40.38 106 GLN A CA 1
ATOM 798 C C . GLN A 1 106 ? 48.430 9.677 -32.071 1.00 40.38 106 GLN A C 1
ATOM 800 O O . GLN A 1 106 ? 49.636 9.656 -31.862 1.00 40.38 106 GLN A O 1
ATOM 805 N N . GLY A 1 107 ? 47.820 8.698 -32.755 1.00 41.84 107 GLY A N 1
ATOM 806 C CA . GLY A 1 107 ? 48.529 7.542 -33.330 1.00 41.84 107 GLY A CA 1
ATOM 807 C C . GLY A 1 107 ? 48.730 7.570 -34.852 1.00 41.84 107 GLY A C 1
ATOM 808 O O . GLY A 1 107 ? 49.388 6.683 -35.384 1.00 41.84 107 GLY A O 1
ATOM 809 N N . GLY A 1 108 ? 48.163 8.546 -35.574 1.00 43.75 108 GLY A N 1
ATOM 810 C CA . GLY A 1 108 ? 48.069 8.502 -37.046 1.00 43.75 108 GLY A CA 1
ATOM 811 C C . GLY A 1 108 ? 48.999 9.438 -37.825 1.00 43.75 108 GLY A C 1
ATOM 812 O O . GLY A 1 108 ? 49.156 9.263 -39.029 1.00 43.75 108 GLY A O 1
ATOM 813 N N . LEU A 1 109 ? 49.630 10.424 -37.179 1.00 43.34 109 LEU A N 1
ATOM 814 C CA . LEU A 1 109 ? 50.411 11.457 -37.883 1.00 43.34 109 LEU A CA 1
ATOM 815 C C . LEU A 1 109 ? 51.903 11.130 -38.062 1.00 43.34 109 LEU A C 1
ATOM 817 O O . LEU A 1 109 ? 52.570 11.799 -38.846 1.00 43.34 109 LEU A O 1
ATOM 821 N N . ILE A 1 110 ? 52.427 10.069 -37.438 1.00 45.06 110 ILE A N 1
ATOM 822 C CA . ILE A 1 110 ? 53.828 9.647 -37.654 1.00 45.06 110 ILE A CA 1
ATOM 823 C C . ILE A 1 110 ? 53.999 8.929 -39.009 1.00 45.06 110 ILE A C 1
ATOM 825 O O . ILE A 1 110 ? 55.075 8.965 -39.598 1.00 45.06 110 ILE A O 1
ATOM 829 N N . LEU A 1 111 ? 52.925 8.378 -39.586 1.00 51.44 111 LEU A N 1
ATOM 830 C CA . LEU A 1 111 ? 52.976 7.727 -40.903 1.00 51.44 111 LEU 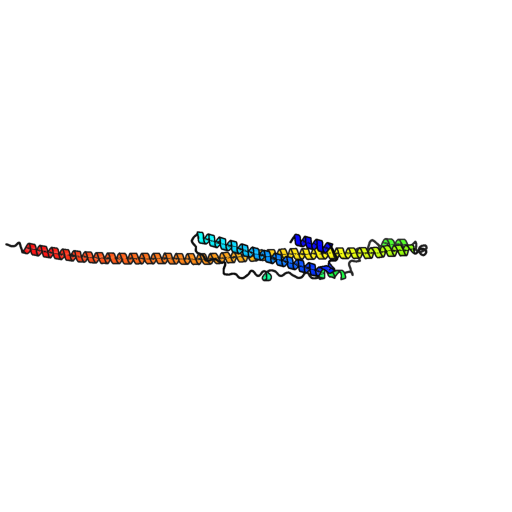A CA 1
ATOM 831 C C . LEU A 1 111 ? 52.914 8.704 -42.089 1.00 51.44 111 LEU A C 1
ATOM 833 O O . LEU A 1 111 ? 53.359 8.353 -43.179 1.00 51.44 111 LEU A O 1
ATOM 837 N N . LEU A 1 112 ? 52.437 9.939 -41.892 1.00 45.53 112 LEU A N 1
ATOM 838 C CA . LEU A 1 112 ? 52.427 10.952 -42.957 1.00 45.53 112 LEU A CA 1
ATOM 839 C C . LEU A 1 112 ? 53.813 11.601 -43.148 1.00 45.53 112 LEU A C 1
ATOM 841 O O . LEU A 1 112 ? 54.158 12.011 -44.253 1.00 45.53 112 LEU A O 1
ATOM 845 N N . GLY A 1 113 ? 54.638 11.632 -42.094 1.00 42.16 113 GLY A N 1
ATOM 846 C CA . GLY A 1 113 ? 55.984 12.218 -42.114 1.00 42.16 113 GLY A CA 1
ATOM 847 C C . GLY A 1 113 ? 57.067 11.357 -42.777 1.00 42.16 113 GLY A C 1
ATOM 848 O O . GLY A 1 113 ? 58.087 11.897 -43.190 1.00 42.16 113 GLY A O 1
ATOM 849 N N . MET A 1 114 ? 56.852 10.04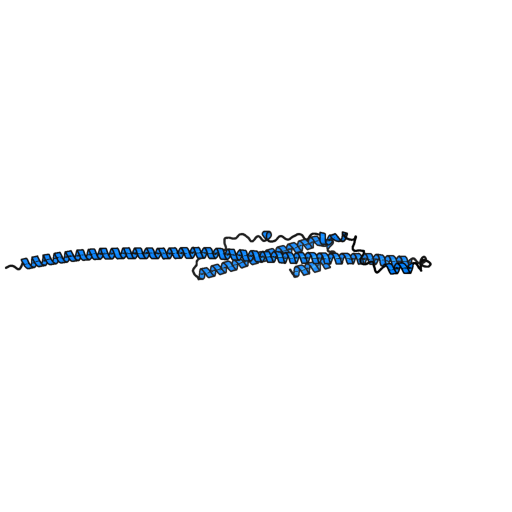4 -42.936 1.00 45.91 114 MET A N 1
ATOM 850 C CA . MET A 1 114 ? 57.800 9.145 -43.621 1.00 45.91 114 MET A CA 1
ATOM 851 C C . MET A 1 114 ? 57.464 8.890 -45.100 1.00 45.91 114 MET A C 1
ATOM 853 O O . MET A 1 114 ? 58.271 8.296 -45.810 1.00 45.91 114 MET A O 1
ATOM 857 N N . MET A 1 115 ? 56.315 9.364 -45.600 1.00 42.69 115 MET A N 1
ATOM 858 C CA . MET A 1 115 ? 55.958 9.254 -47.024 1.00 42.69 115 MET A CA 1
ATOM 859 C C . MET A 1 115 ? 56.409 10.447 -47.881 1.00 42.69 115 MET A C 1
ATOM 861 O O . MET A 1 115 ? 56.389 10.338 -49.107 1.00 42.69 115 MET A O 1
ATOM 865 N N . SER A 1 116 ? 56.871 11.560 -47.294 1.00 45.56 116 SER A N 1
ATOM 866 C CA . SER A 1 116 ? 57.394 12.689 -48.088 1.00 45.56 116 SER A CA 1
ATOM 867 C C . SER A 1 116 ? 58.710 12.355 -48.810 1.00 45.56 116 SER A C 1
ATOM 869 O O . SER A 1 116 ? 59.022 12.972 -49.825 1.00 45.56 116 SER A O 1
ATOM 871 N N . GLY A 1 117 ? 59.435 11.322 -48.362 1.00 46.69 117 GLY A N 1
ATOM 872 C CA . GLY A 1 117 ? 60.648 10.816 -49.017 1.00 46.69 117 GLY A CA 1
ATOM 873 C C . GLY A 1 117 ? 60.407 9.999 -50.294 1.00 46.69 117 GLY A C 1
ATOM 874 O O . GLY A 1 117 ? 61.363 9.677 -50.991 1.00 46.69 117 GLY A O 1
ATOM 875 N N . LEU A 1 118 ? 59.151 9.677 -50.631 1.00 44.72 118 LEU A N 1
ATOM 876 C CA . LEU A 1 118 ? 58.782 8.927 -51.843 1.00 44.72 118 LEU A CA 1
ATOM 877 C C . LEU A 1 118 ? 57.897 9.741 -52.802 1.00 44.72 118 LEU A C 1
ATOM 879 O O . LEU A 1 118 ? 57.276 9.181 -53.704 1.00 44.72 118 LEU A O 1
ATOM 883 N N . ALA A 1 119 ? 57.870 11.070 -52.668 1.00 46.75 119 ALA A N 1
ATOM 884 C CA . ALA A 1 119 ? 57.136 11.955 -53.579 1.00 46.75 119 ALA A CA 1
ATOM 885 C C . ALA A 1 119 ? 57.660 11.932 -55.037 1.00 46.75 119 ALA A C 1
ATOM 887 O O . ALA A 1 119 ? 57.018 12.488 -55.923 1.00 46.75 119 ALA A O 1
ATOM 888 N N . GLY A 1 120 ? 58.795 11.273 -55.309 1.00 49.38 120 GLY A N 1
ATOM 889 C CA . GLY A 1 120 ? 59.399 11.192 -56.645 1.00 49.38 120 GLY A CA 1
ATOM 890 C C . GLY A 1 120 ? 58.961 10.017 -57.532 1.00 49.38 120 GLY A C 1
ATOM 891 O O . GLY A 1 120 ? 59.271 10.038 -58.717 1.00 49.38 120 GLY A O 1
ATOM 892 N N . ILE A 1 121 ? 58.269 8.989 -57.013 1.00 50.47 121 ILE A N 1
ATOM 893 C CA . ILE A 1 121 ? 57.952 7.761 -57.793 1.00 50.47 121 ILE A CA 1
ATOM 894 C C . ILE A 1 121 ? 56.436 7.456 -57.852 1.00 50.47 121 ILE A C 1
ATOM 896 O O . ILE A 1 121 ? 55.986 6.606 -58.615 1.00 50.47 121 ILE A O 1
ATOM 900 N N . VAL A 1 122 ? 55.598 8.188 -57.114 1.00 48.34 122 VAL A N 1
ATOM 901 C CA . VAL A 1 122 ? 54.195 7.807 -56.843 1.00 48.34 122 VAL A CA 1
ATOM 902 C C . VAL A 1 122 ? 53.184 8.589 -57.704 1.00 48.34 122 VAL A C 1
ATOM 904 O O . VAL A 1 122 ? 52.122 8.988 -57.243 1.00 48.34 122 VAL A O 1
ATOM 907 N N . LEU A 1 123 ? 53.500 8.839 -58.976 1.00 49.84 123 LEU A N 1
ATOM 908 C CA . LEU A 1 123 ? 52.570 9.484 -59.925 1.00 49.84 123 LEU A CA 1
ATOM 909 C C . LEU A 1 123 ? 52.140 8.573 -61.091 1.00 49.84 123 LEU A C 1
ATOM 911 O O . LEU A 1 123 ? 51.392 9.017 -61.955 1.00 49.84 123 LEU A O 1
ATOM 915 N N . SER A 1 124 ? 52.555 7.300 -61.125 1.00 53.09 124 SER A N 1
ATOM 916 C CA . SER A 1 124 ? 52.397 6.442 -62.315 1.00 53.09 124 SER A CA 1
ATOM 917 C C . SER A 1 124 ? 51.320 5.350 -62.253 1.00 53.09 124 SER A C 1
ATOM 919 O O . SER A 1 124 ? 51.066 4.714 -63.273 1.00 53.09 124 SER A O 1
ATOM 921 N N . THR A 1 125 ? 50.622 5.126 -61.136 1.00 54.50 125 THR A N 1
ATOM 922 C CA . THR A 1 125 ? 49.579 4.078 -61.082 1.00 54.50 125 THR A CA 1
ATOM 923 C C . THR A 1 125 ? 48.330 4.513 -60.323 1.00 54.50 125 THR A C 1
ATOM 925 O O . THR A 1 125 ? 48.347 4.636 -59.098 1.00 54.50 125 THR A O 1
ATOM 928 N N . GLY A 1 126 ? 47.200 4.618 -61.036 1.00 54.25 126 GLY A N 1
ATOM 929 C CA . GLY A 1 126 ? 45.848 4.818 -60.481 1.00 54.25 126 GLY A CA 1
ATOM 930 C C . GLY A 1 126 ? 45.372 3.726 -59.504 1.00 54.25 126 GLY A C 1
ATOM 931 O O . GLY A 1 126 ? 44.302 3.843 -58.913 1.00 54.25 126 GLY A O 1
ATOM 932 N N . LEU A 1 127 ? 46.189 2.695 -59.274 1.00 55.41 127 LEU A N 1
ATOM 933 C CA . LEU A 1 127 ? 45.986 1.652 -58.273 1.00 55.41 127 LEU A CA 1
ATOM 934 C C . LEU A 1 127 ? 45.933 2.219 -56.838 1.00 55.41 127 LEU A C 1
ATOM 936 O O . LEU A 1 127 ? 45.114 1.779 -56.034 1.00 55.41 127 LEU A O 1
ATOM 940 N N . LEU A 1 128 ? 46.742 3.239 -56.521 1.00 49.59 128 LEU A N 1
ATOM 941 C CA . LEU A 1 128 ? 46.786 3.850 -55.181 1.00 49.59 128 LEU A CA 1
ATOM 942 C C . LEU A 1 128 ? 45.558 4.716 -54.861 1.00 49.59 128 LEU A C 1
ATOM 944 O O . LEU A 1 128 ? 45.111 4.730 -53.715 1.00 49.59 128 LEU A O 1
ATOM 948 N N . LEU A 1 129 ? 44.956 5.367 -55.865 1.00 54.34 129 LEU A N 1
ATOM 949 C CA . LEU A 1 129 ? 43.670 6.060 -55.705 1.00 54.34 129 LEU A CA 1
ATOM 950 C C . LEU A 1 129 ? 42.543 5.070 -55.366 1.00 54.34 129 LEU A C 1
ATOM 952 O O . LEU A 1 129 ? 41.701 5.367 -54.520 1.00 54.34 129 LEU A O 1
ATOM 956 N N . GLY A 1 130 ? 42.566 3.869 -55.956 1.00 52.84 130 GLY A N 1
ATOM 957 C CA . GLY A 1 130 ? 41.623 2.793 -55.633 1.00 52.84 130 GLY A CA 1
ATOM 958 C C . GLY A 1 130 ? 41.765 2.281 -54.196 1.00 52.84 130 GLY A C 1
ATOM 959 O O . GLY A 1 130 ? 40.767 2.092 -53.503 1.00 52.84 130 GLY A O 1
ATOM 960 N N . VAL A 1 131 ? 43.002 2.127 -53.713 1.00 56.09 131 VAL A N 1
ATOM 961 C CA . VAL A 1 131 ? 43.287 1.703 -52.333 1.00 56.09 131 VAL A CA 1
ATOM 962 C C . VAL A 1 131 ? 42.874 2.781 -51.319 1.00 56.09 131 VAL A C 1
ATOM 964 O O . VAL A 1 131 ? 42.192 2.469 -50.344 1.00 56.09 131 VAL A O 1
ATOM 967 N N . ALA A 1 132 ? 43.189 4.056 -51.567 1.00 53.28 132 ALA A N 1
ATOM 968 C CA . ALA A 1 132 ? 42.766 5.166 -50.706 1.00 53.28 132 ALA A CA 1
ATOM 969 C C . ALA A 1 132 ? 41.231 5.317 -50.639 1.00 53.28 132 ALA A C 1
ATOM 971 O O . ALA A 1 132 ? 40.678 5.518 -49.556 1.00 53.28 132 ALA A O 1
ATOM 972 N N . ALA A 1 133 ? 40.526 5.148 -51.764 1.00 60.25 133 ALA A N 1
ATOM 973 C CA . ALA A 1 133 ? 39.062 5.169 -51.805 1.00 60.25 133 ALA A CA 1
ATOM 974 C C . ALA A 1 133 ? 38.430 3.975 -51.060 1.00 60.25 133 ALA A C 1
ATOM 976 O O . ALA A 1 133 ? 37.445 4.152 -50.340 1.00 60.25 133 ALA A O 1
ATOM 977 N N . LEU A 1 134 ? 39.017 2.776 -51.168 1.00 60.62 134 LEU A N 1
ATOM 978 C CA . LEU A 1 134 ? 38.587 1.581 -50.428 1.00 60.62 134 LEU A CA 1
ATOM 979 C C . LEU A 1 134 ? 38.739 1.754 -48.910 1.00 60.62 134 LEU A C 1
ATOM 981 O O . LEU A 1 134 ? 37.810 1.447 -48.158 1.00 60.62 134 LEU A O 1
ATOM 985 N N . PHE A 1 135 ? 39.877 2.281 -48.451 1.00 59.78 135 PHE A N 1
ATOM 986 C CA . PHE A 1 135 ? 40.098 2.540 -47.027 1.00 59.78 135 PHE A CA 1
ATOM 987 C C . PHE A 1 135 ? 39.219 3.685 -46.496 1.00 59.78 135 PHE A C 1
ATOM 989 O O . PHE A 1 135 ? 38.675 3.561 -45.399 1.00 59.78 135 PHE A O 1
ATOM 996 N N . GLY A 1 136 ? 38.993 4.748 -47.277 1.00 60.34 136 GLY A N 1
ATOM 997 C CA . GLY A 1 136 ? 38.087 5.843 -46.910 1.00 60.34 136 GLY A CA 1
ATOM 998 C C . GLY A 1 136 ? 36.616 5.415 -46.831 1.00 60.34 136 GLY A C 1
ATOM 999 O O . GLY A 1 136 ? 35.929 5.714 -45.854 1.00 60.34 136 GLY A O 1
ATOM 1000 N N . GLY A 1 137 ? 36.137 4.641 -47.810 1.00 64.81 137 GLY A N 1
ATOM 1001 C CA . GLY A 1 137 ? 34.774 4.100 -47.814 1.00 64.81 137 GLY A CA 1
ATOM 1002 C C . GLY A 1 137 ? 34.521 3.125 -46.661 1.00 64.81 137 GLY A C 1
ATOM 1003 O O . GLY A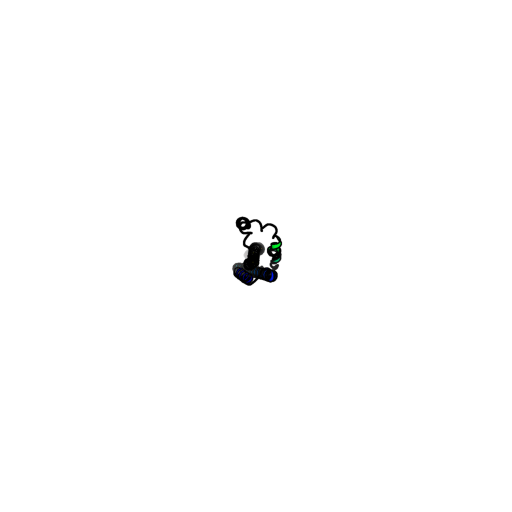 1 137 ? 33.475 3.191 -46.010 1.00 64.81 137 GLY A O 1
ATOM 1004 N N . LYS A 1 138 ? 35.503 2.268 -46.345 1.00 70.19 138 LYS A N 1
ATOM 1005 C CA . LYS A 1 138 ? 35.432 1.362 -45.192 1.00 70.19 138 LYS A CA 1
ATOM 1006 C C . LYS A 1 138 ? 35.367 2.123 -43.865 1.00 70.19 138 LYS A C 1
ATOM 1008 O O . LYS A 1 138 ? 34.525 1.788 -43.038 1.00 70.19 138 LYS A O 1
ATOM 1013 N N . GLN A 1 139 ? 36.165 3.180 -43.686 1.00 65.06 139 GLN A N 1
ATOM 1014 C CA . GLN A 1 139 ? 36.096 4.001 -42.471 1.00 65.06 139 GLN A CA 1
ATOM 1015 C C . GLN A 1 139 ? 34.731 4.673 -42.281 1.00 65.06 139 GLN A C 1
ATOM 1017 O O . GLN A 1 139 ? 34.216 4.698 -41.167 1.00 65.06 139 GLN A O 1
ATOM 1022 N N . ILE A 1 140 ? 34.098 5.160 -43.353 1.00 69.62 140 ILE A N 1
ATOM 1023 C CA . ILE A 1 140 ? 32.752 5.751 -43.271 1.00 69.62 140 ILE A CA 1
ATOM 1024 C C . ILE A 1 140 ? 31.711 4.700 -42.854 1.00 69.62 140 ILE A C 1
ATOM 1026 O O . ILE A 1 140 ? 30.821 4.988 -42.051 1.00 69.62 140 ILE A O 1
ATOM 1030 N N . LEU A 1 141 ? 31.809 3.477 -43.383 1.00 75.75 141 LEU A N 1
ATOM 1031 C CA . LEU A 1 141 ? 30.919 2.375 -43.008 1.00 75.75 141 LEU A CA 1
ATOM 1032 C C . LEU A 1 141 ? 31.123 1.947 -41.551 1.00 75.75 141 LEU A C 1
ATOM 1034 O O . LEU A 1 141 ? 30.142 1.737 -40.834 1.00 75.75 141 LEU A O 1
ATOM 1038 N N . ASP A 1 142 ? 32.373 1.848 -41.106 1.00 76.12 142 ASP A N 1
ATOM 1039 C CA . ASP A 1 142 ? 32.708 1.475 -39.733 1.00 76.12 142 ASP A CA 1
ATOM 1040 C C . ASP A 1 142 ? 32.283 2.568 -38.737 1.00 76.12 142 ASP A C 1
ATOM 1042 O O . ASP A 1 142 ? 31.723 2.254 -37.686 1.00 76.12 142 ASP A O 1
ATOM 1046 N N . GLU A 1 143 ? 32.405 3.849 -39.097 1.00 74.69 143 GLU A N 1
ATOM 1047 C CA . GLU A 1 143 ? 31.904 4.966 -38.288 1.00 74.69 143 GLU A CA 1
ATOM 1048 C C . GLU A 1 143 ? 30.370 4.962 -38.186 1.00 74.69 143 GLU A C 1
ATOM 1050 O O . GLU A 1 143 ? 29.818 5.159 -37.102 1.00 74.69 143 GLU A O 1
ATOM 1055 N N . ARG A 1 144 ? 29.650 4.654 -39.275 1.00 77.19 144 ARG A N 1
ATOM 1056 C CA . ARG A 1 144 ? 28.185 4.483 -39.229 1.00 77.19 144 ARG A CA 1
ATOM 1057 C C . ARG A 1 144 ? 27.774 3.328 -38.315 1.00 77.19 144 ARG A C 1
ATOM 1059 O O . ARG A 1 144 ? 26.846 3.488 -37.523 1.00 77.19 144 ARG A O 1
ATOM 1066 N N . LYS A 1 145 ? 28.472 2.188 -38.380 1.00 79.75 145 LYS A N 1
ATOM 1067 C CA . LYS A 1 145 ? 28.242 1.053 -37.468 1.00 79.75 145 LYS A CA 1
ATOM 1068 C C . LYS A 1 145 ? 28.516 1.444 -36.016 1.00 79.75 145 LYS A C 1
ATOM 1070 O O . LYS A 1 145 ? 27.706 1.133 -35.145 1.00 79.75 145 LYS A O 1
ATOM 1075 N N . ARG A 1 146 ? 29.608 2.173 -35.759 1.00 80.12 146 ARG A N 1
ATOM 1076 C CA . ARG A 1 146 ? 29.958 2.681 -34.425 1.00 80.12 146 ARG A CA 1
ATOM 1077 C C . ARG A 1 146 ? 28.856 3.576 -33.865 1.00 80.12 146 ARG A C 1
ATOM 1079 O O . ARG A 1 146 ? 28.436 3.370 -32.731 1.00 80.12 146 ARG A O 1
ATOM 1086 N N . GLN A 1 147 ? 28.336 4.509 -34.662 1.00 80.25 147 GLN A N 1
ATOM 1087 C CA . GLN A 1 147 ? 27.255 5.402 -34.235 1.00 80.25 147 GLN A CA 1
ATOM 1088 C C . GLN A 1 147 ? 25.971 4.650 -33.872 1.00 80.25 147 GLN A C 1
ATOM 1090 O O . GLN A 1 147 ? 25.337 4.987 -32.875 1.00 80.25 147 GLN A O 1
ATOM 1095 N N . VAL A 1 148 ? 25.593 3.619 -34.634 1.00 82.81 148 VAL A N 1
ATOM 1096 C CA . VAL A 1 148 ? 24.421 2.791 -34.299 1.00 82.81 148 VAL A CA 1
ATOM 1097 C C . VAL A 1 148 ? 24.639 2.049 -32.977 1.00 82.81 148 VAL A C 1
ATOM 1099 O O . VAL A 1 148 ? 23.744 2.033 -32.134 1.00 82.81 148 VAL A O 1
ATOM 1102 N N . THR A 1 149 ? 25.828 1.484 -32.753 1.00 82.75 149 THR A N 1
ATOM 1103 C CA . THR A 1 149 ? 26.166 0.818 -31.484 1.00 82.75 149 THR A CA 1
ATOM 1104 C C . THR A 1 149 ? 26.107 1.782 -30.297 1.00 82.75 149 THR A C 1
ATOM 1106 O O . THR A 1 149 ? 25.527 1.435 -29.269 1.00 82.75 149 THR A O 1
ATOM 1109 N N . VAL A 1 150 ? 26.631 3.002 -30.451 1.00 81.50 150 VAL A N 1
ATOM 1110 C CA . VAL A 1 150 ? 26.563 4.048 -29.417 1.00 81.50 150 VAL A CA 1
ATOM 1111 C C . VAL A 1 150 ? 25.107 4.404 -29.099 1.00 81.50 150 VAL A C 1
ATOM 1113 O O . VAL A 1 150 ? 24.708 4.306 -27.941 1.00 81.50 150 VAL A O 1
ATOM 1116 N N . ARG A 1 151 ? 24.271 4.679 -30.112 1.00 82.94 151 ARG A N 1
ATOM 1117 C CA . ARG A 1 151 ? 22.839 4.980 -29.907 1.00 82.94 151 ARG A CA 1
ATOM 1118 C C . ARG A 1 151 ? 22.089 3.844 -29.214 1.00 82.94 151 ARG A C 1
ATOM 1120 O O . ARG A 1 151 ? 21.219 4.093 -28.386 1.00 82.94 151 ARG A O 1
ATOM 1127 N N . ARG A 1 152 ? 22.411 2.585 -29.534 1.00 85.00 152 ARG A N 1
ATOM 1128 C CA . ARG A 1 152 ? 21.831 1.407 -28.861 1.00 85.00 152 ARG A CA 1
ATOM 1129 C C . ARG A 1 152 ? 22.199 1.366 -27.385 1.00 85.00 152 ARG A C 1
ATOM 1131 O O . ARG A 1 152 ? 21.340 1.078 -26.556 1.00 85.00 152 ARG A O 1
ATOM 1138 N N . GLN A 1 153 ? 23.453 1.659 -27.053 1.00 83.00 153 GLN A N 1
ATOM 1139 C CA . GLN A 1 153 ? 23.915 1.687 -25.670 1.00 83.00 153 GLN A CA 1
ATOM 1140 C C . GLN A 1 153 ? 23.287 2.841 -24.876 1.00 83.00 153 GLN A C 1
ATOM 1142 O O . GLN A 1 153 ? 22.869 2.634 -23.734 1.00 83.00 153 GLN A O 1
ATOM 1147 N N . GLU A 1 154 ? 23.159 4.020 -25.486 1.00 80.81 154 GLU A N 1
ATOM 1148 C CA . GLU A 1 154 ? 22.465 5.178 -24.909 1.00 80.81 154 GLU A CA 1
ATOM 1149 C C . GLU A 1 154 ? 20.987 4.860 -24.648 1.00 80.81 154 GLU A C 1
ATOM 1151 O O . GLU A 1 154 ? 20.503 5.040 -23.531 1.00 80.81 154 GLU A O 1
ATOM 1156 N N . ALA A 1 155 ? 20.288 4.294 -25.639 1.00 81.25 155 ALA A N 1
ATOM 1157 C CA . ALA A 1 155 ? 18.892 3.876 -25.519 1.00 81.25 155 ALA A CA 1
ATOM 1158 C C . ALA A 1 155 ? 18.689 2.818 -24.421 1.00 81.25 155 ALA A C 1
ATOM 1160 O O . ALA A 1 155 ? 17.786 2.948 -23.594 1.00 81.25 155 ALA A O 1
ATOM 1161 N N . ARG A 1 156 ? 19.557 1.797 -24.368 1.00 82.94 156 ARG A N 1
ATOM 1162 C CA . ARG A 1 156 ? 19.524 0.749 -23.336 1.00 82.94 156 ARG A CA 1
ATOM 1163 C C . ARG A 1 156 ? 19.706 1.331 -21.938 1.00 82.94 156 ARG A C 1
ATOM 1165 O O . ARG A 1 156 ? 18.972 0.969 -21.024 1.00 82.94 156 ARG A O 1
ATOM 1172 N N . THR A 1 157 ? 20.679 2.224 -21.775 1.00 82.94 157 THR A N 1
ATOM 1173 C CA . THR A 1 157 ? 20.955 2.871 -20.485 1.00 82.94 157 THR A CA 1
ATOM 1174 C C . THR A 1 157 ? 19.772 3.728 -20.046 1.00 82.94 157 THR A C 1
ATOM 1176 O O . THR A 1 157 ? 19.330 3.610 -18.908 1.00 82.94 157 THR A O 1
ATOM 1179 N N . ALA A 1 158 ? 19.210 4.521 -20.962 1.00 80.12 158 ALA A N 1
ATOM 1180 C CA . ALA A 1 158 ? 18.066 5.379 -20.679 1.00 80.12 158 ALA A CA 1
ATOM 1181 C C . ALA A 1 158 ? 16.809 4.583 -20.289 1.00 80.12 158 ALA A C 1
ATOM 1183 O O . ALA A 1 158 ? 16.144 4.933 -19.317 1.00 80.12 158 ALA A O 1
ATOM 1184 N N . ILE A 1 159 ? 16.494 3.496 -21.006 1.00 82.31 159 ILE A N 1
ATOM 1185 C CA . ILE A 1 159 ? 15.337 2.653 -20.667 1.00 82.31 159 ILE A CA 1
ATOM 1186 C C . ILE A 1 159 ? 15.551 1.945 -19.329 1.00 82.31 159 ILE A C 1
ATOM 1188 O O . ILE A 1 159 ? 14.633 1.927 -18.515 1.00 82.31 159 ILE A O 1
ATOM 1192 N N . ARG A 1 160 ? 16.751 1.410 -19.068 1.00 83.38 160 ARG A N 1
ATOM 1193 C CA . ARG A 1 160 ? 17.060 0.784 -17.775 1.00 83.38 160 ARG A CA 1
ATOM 1194 C C . ARG A 1 160 ? 16.870 1.768 -16.625 1.00 83.38 160 ARG A C 1
ATOM 1196 O O . ARG A 1 160 ? 16.148 1.455 -15.694 1.00 83.38 160 ARG A O 1
ATOM 1203 N N . GLN A 1 161 ? 17.438 2.969 -16.735 1.00 80.31 161 GLN A N 1
ATOM 1204 C CA . GLN A 1 161 ? 17.287 3.997 -15.708 1.00 80.31 161 GLN A CA 1
ATOM 1205 C C . GLN A 1 161 ? 15.815 4.365 -15.476 1.00 80.31 161 GLN A C 1
ATOM 1207 O O . GLN A 1 161 ? 15.398 4.521 -14.334 1.00 80.31 161 GLN A O 1
ATOM 1212 N N . PHE A 1 162 ? 15.016 4.478 -16.540 1.00 80.62 162 PHE A N 1
ATOM 1213 C CA . PHE A 1 162 ? 13.578 4.713 -16.404 1.00 80.62 162 PHE A CA 1
ATOM 1214 C C . PHE A 1 162 ? 12.861 3.562 -15.701 1.00 80.62 162 PHE A C 1
ATOM 1216 O O . PHE A 1 162 ? 12.010 3.811 -14.854 1.00 80.62 162 PHE A O 1
ATOM 1223 N N . MET A 1 163 ? 13.188 2.316 -16.045 1.00 82.69 163 MET A N 1
ATOM 1224 C CA . MET A 1 163 ? 12.598 1.143 -15.404 1.00 82.69 163 MET A CA 1
ATOM 1225 C C . MET A 1 163 ? 12.965 1.072 -13.919 1.00 82.69 163 MET A C 1
ATOM 1227 O O . MET A 1 163 ? 12.077 0.830 -13.109 1.00 82.69 163 MET A O 1
ATOM 1231 N N . ASP A 1 164 ? 14.225 1.333 -13.569 1.00 80.81 164 ASP A N 1
ATOM 1232 C CA . ASP A 1 164 ? 14.704 1.335 -12.183 1.00 80.81 164 ASP A CA 1
ATOM 1233 C C . ASP A 1 164 ? 14.029 2.450 -11.364 1.00 80.81 164 ASP A C 1
ATOM 1235 O O . ASP A 1 164 ? 13.572 2.215 -10.246 1.00 80.81 164 ASP A O 1
ATOM 1239 N N . GLU A 1 165 ? 13.905 3.656 -11.931 1.00 80.44 165 GLU A N 1
ATOM 1240 C CA . GLU A 1 165 ? 13.205 4.775 -11.287 1.00 80.44 165 GLU A CA 1
ATOM 1241 C C . GLU A 1 165 ? 11.711 4.471 -11.120 1.00 80.44 165 GLU A C 1
ATOM 1243 O O . GLU A 1 165 ? 11.160 4.671 -10.041 1.00 80.44 165 GLU A O 1
ATOM 1248 N N . ALA A 1 166 ? 11.055 3.933 -12.154 1.00 79.69 166 ALA A N 1
ATOM 1249 C CA . ALA A 1 166 ? 9.650 3.544 -12.080 1.00 79.69 166 ALA A CA 1
ATOM 1250 C C . ALA A 1 166 ? 9.426 2.445 -11.030 1.00 79.69 166 ALA A C 1
ATOM 1252 O O . ALA A 1 166 ? 8.486 2.535 -10.244 1.00 79.69 166 ALA A O 1
ATOM 1253 N N . GLU A 1 167 ? 10.299 1.436 -10.965 1.00 83.44 167 GLU A N 1
ATOM 1254 C CA . GLU A 1 167 ? 10.244 0.391 -9.939 1.00 83.44 167 GLU A CA 1
ATOM 1255 C C . GLU A 1 167 ? 10.421 0.979 -8.535 1.00 83.44 167 GLU A C 1
ATOM 1257 O O . GLU A 1 167 ? 9.672 0.626 -7.620 1.00 83.44 167 GLU A O 1
ATOM 1262 N N . PHE A 1 168 ? 11.362 1.909 -8.359 1.00 79.31 168 PHE A N 1
ATOM 1263 C CA . PHE A 1 168 ? 11.591 2.584 -7.086 1.00 79.31 168 PHE A CA 1
ATOM 1264 C C . PHE A 1 168 ? 10.394 3.446 -6.657 1.00 79.31 168 PHE A C 1
ATOM 1266 O O . PHE A 1 168 ? 9.924 3.316 -5.521 1.00 79.31 168 PHE A O 1
ATOM 1273 N N . GLU A 1 169 ? 9.881 4.296 -7.552 1.00 78.69 169 GLU A N 1
ATOM 1274 C CA . GLU A 1 169 ? 8.739 5.181 -7.298 1.00 78.69 169 GLU A CA 1
ATOM 1275 C C . GLU A 1 169 ? 7.469 4.369 -6.993 1.00 78.69 169 GLU A C 1
ATOM 1277 O O . GLU A 1 169 ? 6.816 4.622 -5.977 1.00 78.69 169 GLU A O 1
ATOM 1282 N N . VAL A 1 170 ? 7.159 3.339 -7.791 1.00 79.88 170 VAL A N 1
ATOM 1283 C CA . VAL A 1 170 ? 6.000 2.455 -7.566 1.00 79.88 170 VAL A CA 1
ATOM 1284 C C . VAL A 1 170 ? 6.155 1.668 -6.264 1.00 79.88 170 VAL A C 1
ATOM 1286 O O . VAL A 1 170 ? 5.214 1.601 -5.474 1.00 79.88 170 VAL A O 1
ATOM 1289 N N . SER A 1 171 ? 7.343 1.132 -5.968 1.00 82.44 171 SER A N 1
ATOM 1290 C CA . SER A 1 171 ? 7.597 0.416 -4.707 1.00 82.44 171 SER A CA 1
ATOM 1291 C C . SER A 1 171 ? 7.445 1.318 -3.483 1.00 82.44 171 SER A C 1
ATOM 1293 O O . SER A 1 171 ? 6.976 0.880 -2.428 1.00 82.44 171 SER A O 1
ATOM 1295 N N . LYS A 1 172 ? 7.864 2.582 -3.594 1.00 81.12 172 LYS A N 1
ATOM 1296 C CA . LYS A 1 172 ? 7.671 3.579 -2.540 1.00 81.12 172 LYS A CA 1
ATOM 1297 C C . LYS A 1 172 ? 6.187 3.888 -2.361 1.00 81.12 172 LYS A C 1
ATOM 1299 O O . LYS A 1 172 ? 5.700 3.794 -1.237 1.00 81.12 172 LYS A O 1
ATOM 1304 N N . ALA A 1 173 ? 5.478 4.174 -3.453 1.00 76.50 173 ALA A N 1
ATOM 1305 C CA . ALA A 1 173 ? 4.041 4.420 -3.437 1.00 76.50 173 ALA A CA 1
ATOM 1306 C C . ALA A 1 173 ? 3.285 3.248 -2.797 1.00 76.50 173 ALA A C 1
ATOM 1308 O O . ALA A 1 173 ? 2.498 3.457 -1.882 1.00 76.50 173 ALA A O 1
ATOM 1309 N N . MET A 1 174 ? 3.596 2.008 -3.184 1.00 82.81 174 MET A N 1
ATOM 1310 C CA . MET A 1 174 ? 3.009 0.800 -2.599 1.00 82.81 174 MET A CA 1
ATOM 1311 C C . MET A 1 174 ? 3.216 0.733 -1.078 1.00 82.81 174 MET A C 1
ATOM 1313 O O . MET A 1 174 ? 2.272 0.472 -0.332 1.00 82.81 174 MET A O 1
ATOM 1317 N N . ARG A 1 175 ? 4.437 0.994 -0.592 1.00 84.31 175 ARG A N 1
ATOM 1318 C CA . ARG A 1 175 ? 4.731 0.996 0.852 1.00 84.31 175 ARG A CA 1
ATOM 1319 C C . ARG A 1 175 ? 3.951 2.074 1.600 1.00 84.31 175 ARG A C 1
ATOM 1321 O O . ARG A 1 175 ? 3.438 1.805 2.687 1.00 84.31 175 ARG A O 1
ATOM 1328 N N . ASP A 1 176 ? 3.862 3.273 1.038 1.00 81.69 176 ASP A N 1
ATOM 1329 C CA . ASP A 1 176 ? 3.152 4.390 1.662 1.00 81.69 176 ASP A CA 1
ATOM 1330 C C . ASP A 1 176 ? 1.636 4.142 1.682 1.00 81.69 176 ASP A C 1
ATOM 1332 O O . ASP A 1 176 ? 0.997 4.309 2.724 1.00 81.69 176 ASP A O 1
ATOM 1336 N N . LEU A 1 177 ? 1.078 3.633 0.581 1.00 80.75 177 LEU A N 1
ATOM 1337 C CA . LEU A 1 177 ? -0.328 3.247 0.486 1.00 80.75 177 LEU A CA 1
ATOM 1338 C C . LEU A 1 177 ? -0.680 2.106 1.449 1.00 80.75 177 LEU A C 1
ATOM 1340 O O . LEU A 1 177 ? -1.698 2.179 2.132 1.00 80.75 177 LEU A O 1
ATOM 1344 N N . SER A 1 178 ? 0.174 1.086 1.566 1.00 85.94 178 SER A N 1
ATOM 1345 C CA . SER A 1 178 ? -0.020 -0.017 2.515 1.00 85.94 178 SER A CA 1
ATOM 1346 C C . SER A 1 178 ? -0.064 0.478 3.965 1.00 85.94 178 SER A C 1
ATOM 1348 O O . SER A 1 178 ? -0.943 0.088 4.738 1.00 85.94 178 SER A O 1
ATOM 1350 N N . ARG A 1 179 ? 0.844 1.388 4.342 1.00 86.38 179 ARG A N 1
ATOM 1351 C CA . ARG A 1 179 ? 0.860 1.996 5.683 1.00 86.38 179 ARG A CA 1
ATOM 1352 C C . ARG A 1 179 ? -0.400 2.803 5.961 1.00 86.38 179 ARG A C 1
ATOM 1354 O O . ARG A 1 179 ? -0.928 2.730 7.069 1.00 86.38 179 ARG A O 1
ATOM 1361 N N . GLU A 1 180 ? -0.863 3.560 4.974 1.00 84.00 180 GLU A N 1
ATOM 1362 C CA . GLU A 1 180 ? -2.087 4.346 5.082 1.00 84.00 180 GLU A CA 1
ATOM 1363 C C . GLU A 1 180 ? -3.323 3.455 5.233 1.00 84.00 180 GLU A C 1
ATOM 1365 O O . GLU A 1 180 ? -4.119 3.674 6.143 1.00 84.00 180 GLU A O 1
ATOM 1370 N N . GLN A 1 181 ? -3.446 2.404 4.421 1.00 83.75 181 GLN A N 1
ATOM 1371 C CA . GLN A 1 181 ? -4.538 1.433 4.537 1.00 83.75 181 GLN A CA 1
ATOM 1372 C C . GLN A 1 181 ? -4.537 0.733 5.901 1.00 83.75 181 GLN A C 1
ATOM 1374 O O . GLN A 1 181 ? -5.575 0.639 6.549 1.00 83.75 181 GLN A O 1
ATOM 1379 N N . ASN A 1 182 ? -3.368 0.313 6.390 1.00 86.56 182 ASN A N 1
ATOM 1380 C CA . ASN A 1 182 ? -3.242 -0.306 7.710 1.00 86.56 182 ASN A CA 1
ATOM 1381 C C . ASN A 1 182 ? -3.660 0.642 8.846 1.00 86.56 182 ASN A C 1
ATOM 1383 O O . ASN A 1 182 ? -4.345 0.230 9.778 1.00 86.56 182 ASN A O 1
ATOM 1387 N N . ARG A 1 183 ? -3.257 1.917 8.778 1.00 87.69 183 ARG A N 1
ATOM 1388 C CA . ARG A 1 183 ? -3.688 2.933 9.746 1.00 87.69 183 ARG A CA 1
ATOM 1389 C C . ARG A 1 183 ? -5.204 3.105 9.716 1.00 87.69 183 ARG A C 1
ATOM 1391 O O . ARG A 1 183 ? -5.823 2.963 10.757 1.00 87.69 183 ARG A O 1
ATOM 1398 N N . ARG A 1 184 ? -5.801 3.290 8.537 1.00 85.56 184 ARG A N 1
ATOM 1399 C CA . ARG A 1 184 ? -7.260 3.431 8.394 1.00 85.56 184 ARG A CA 1
ATOM 1400 C C . ARG A 1 184 ? -8.028 2.238 8.953 1.00 85.56 184 ARG A C 1
ATOM 1402 O O . ARG A 1 184 ? -8.991 2.437 9.683 1.00 85.56 184 ARG A O 1
ATOM 1409 N N . LEU A 1 185 ? -7.597 1.014 8.635 1.00 84.94 185 LEU A N 1
ATOM 1410 C CA . LEU A 1 185 ? -8.217 -0.201 9.171 1.00 84.94 185 LEU A CA 1
ATOM 1411 C C . LEU A 1 185 ? -8.116 -0.240 10.696 1.00 84.94 185 LEU A C 1
ATOM 1413 O O . LEU A 1 185 ? -9.115 -0.480 11.367 1.00 84.94 185 LEU A O 1
ATOM 1417 N N . ARG A 1 186 ? -6.928 0.026 11.248 1.00 87.19 186 ARG A N 1
ATOM 1418 C CA . ARG A 1 186 ? -6.728 0.055 12.699 1.00 87.19 186 ARG A CA 1
ATOM 1419 C C . ARG A 1 186 ? -7.625 1.090 13.368 1.00 87.19 186 ARG A C 1
ATOM 1421 O O . ARG A 1 186 ? -8.319 0.734 14.312 1.00 87.19 186 ARG A O 1
ATOM 1428 N N . ASP A 1 187 ? -7.605 2.327 12.882 1.00 89.25 187 ASP A N 1
ATOM 1429 C CA . ASP A 1 187 ? -8.343 3.440 13.478 1.00 89.25 187 ASP A CA 1
ATOM 1430 C C . ASP A 1 187 ? -9.853 3.154 13.443 1.00 89.25 187 ASP A C 1
ATOM 1432 O O . ASP A 1 187 ? -10.529 3.298 14.459 1.00 89.25 187 ASP A O 1
ATOM 1436 N N . HIS A 1 188 ? -10.360 2.622 12.323 1.00 86.12 188 HIS A N 1
ATOM 1437 C CA . HIS A 1 188 ? -11.760 2.218 12.185 1.00 86.12 188 HIS A CA 1
ATOM 1438 C C . HIS A 1 188 ? -12.172 1.156 13.214 1.00 86.12 188 HIS A C 1
ATOM 1440 O O . HIS A 1 188 ? -13.169 1.320 13.916 1.00 86.12 188 HIS A O 1
ATOM 1446 N N . TYR A 1 189 ? -11.414 0.061 13.329 1.00 84.25 189 TYR A N 1
ATOM 1447 C CA . TYR A 1 189 ? -11.764 -0.994 14.281 1.00 84.25 189 TYR A CA 1
ATOM 1448 C C . TYR A 1 189 ? -11.586 -0.539 15.732 1.00 84.25 189 TYR A C 1
ATOM 1450 O O . TYR A 1 189 ? -12.412 -0.882 16.571 1.00 84.25 189 TYR A O 1
ATOM 1458 N N . GLN A 1 190 ? -10.569 0.270 16.040 1.00 89.12 190 GLN A N 1
ATOM 1459 C CA . GLN A 1 190 ? -10.391 0.838 17.380 1.00 89.12 190 GLN A CA 1
ATOM 1460 C C . GLN A 1 190 ? -11.566 1.728 17.786 1.00 89.12 190 GLN A C 1
ATOM 1462 O O . GLN A 1 190 ? -12.067 1.594 18.902 1.00 89.12 190 GLN A O 1
ATOM 1467 N N . GLU A 1 191 ? -12.034 2.593 16.884 1.00 88.81 191 GLU A N 1
ATOM 1468 C CA . GLU A 1 191 ? -13.200 3.444 17.120 1.00 88.81 191 GLU A CA 1
ATOM 1469 C C . GLU A 1 191 ? -14.455 2.603 17.388 1.00 88.81 191 GLU A C 1
ATOM 1471 O O . GLU A 1 191 ? -15.136 2.803 18.395 1.00 88.81 191 GLU A O 1
ATOM 1476 N N . ARG A 1 192 ? -14.719 1.598 16.547 1.00 85.69 192 ARG A N 1
ATOM 1477 C CA . ARG A 1 192 ? -15.891 0.723 16.691 1.00 85.69 192 ARG A CA 1
ATOM 1478 C C . ARG A 1 192 ? -15.856 -0.129 17.958 1.00 85.69 192 ARG A C 1
ATOM 1480 O O . ARG A 1 192 ? -16.887 -0.298 18.610 1.00 85.69 192 ARG A O 1
ATOM 1487 N N . ILE A 1 193 ? -14.686 -0.648 18.333 1.00 85.75 193 ILE A N 1
ATOM 1488 C CA . ILE A 1 193 ? -14.503 -1.381 19.593 1.00 85.75 193 ILE A CA 1
ATOM 1489 C C . ILE A 1 193 ? -14.764 -0.449 20.781 1.00 85.75 193 ILE A C 1
ATOM 1491 O O . ILE A 1 193 ? -15.495 -0.823 21.699 1.00 85.75 193 ILE A O 1
ATOM 1495 N N . ALA A 1 194 ? -14.215 0.769 20.762 1.00 88.44 194 ALA A N 1
ATOM 1496 C CA . ALA A 1 194 ? -14.411 1.742 21.833 1.00 88.44 194 ALA A CA 1
ATOM 1497 C C . ALA A 1 194 ? -15.890 2.134 21.991 1.00 88.44 194 ALA A C 1
ATOM 1499 O O . ALA A 1 194 ? -16.401 2.184 23.112 1.00 88.44 194 ALA A O 1
ATOM 1500 N N . GLU A 1 195 ? -16.595 2.350 20.877 1.00 87.88 195 GLU A N 1
ATOM 1501 C CA . GLU A 1 195 ? -18.039 2.596 20.863 1.00 87.88 195 GLU A CA 1
ATOM 1502 C C . GLU A 1 195 ? -18.801 1.431 21.511 1.00 87.88 195 GLU A C 1
ATOM 1504 O O . GLU A 1 195 ? -19.609 1.639 22.418 1.00 87.88 195 GLU A O 1
ATOM 1509 N N . ARG A 1 196 ? -18.484 0.186 21.129 1.00 84.19 196 ARG A N 1
ATOM 1510 C CA . ARG A 1 196 ? -19.143 -1.005 21.681 1.00 84.19 196 ARG A CA 1
ATOM 1511 C C . ARG A 1 196 ? -18.873 -1.187 23.175 1.00 84.19 196 ARG A C 1
ATOM 1513 O O . ARG A 1 196 ? -19.807 -1.469 23.924 1.00 84.19 196 ARG A O 1
ATOM 1520 N N . MET A 1 197 ? -17.633 -0.989 23.625 1.00 87.19 197 MET A N 1
ATOM 1521 C CA . MET A 1 197 ? -17.272 -1.045 25.049 1.00 87.19 197 MET A CA 1
ATOM 1522 C C . MET A 1 197 ? -18.041 -0.007 25.868 1.00 87.19 197 MET A C 1
ATOM 1524 O O . MET A 1 197 ? -18.511 -0.305 26.971 1.00 87.19 197 MET A O 1
ATOM 1528 N N . ARG A 1 198 ? -18.218 1.198 25.316 1.00 89.50 198 ARG A N 1
ATOM 1529 C CA . ARG A 1 198 ? -19.022 2.245 25.943 1.00 89.50 198 ARG A CA 1
ATOM 1530 C C . ARG A 1 198 ? -20.483 1.820 26.072 1.00 89.50 198 ARG A C 1
ATOM 1532 O O . ARG A 1 198 ? -21.018 1.877 27.177 1.00 89.50 198 ARG A O 1
ATOM 1539 N N . THR A 1 199 ? -21.098 1.322 24.998 1.00 88.25 199 THR A N 1
ATOM 1540 C CA . THR A 1 199 ? -22.484 0.828 25.032 1.00 88.25 199 THR A CA 1
ATOM 1541 C C . THR A 1 199 ? -22.663 -0.313 26.038 1.00 88.25 199 THR A C 1
ATOM 1543 O O . THR A 1 199 ? -23.623 -0.300 26.805 1.00 88.25 199 THR A O 1
ATOM 1546 N N . CYS A 1 200 ? -21.731 -1.271 26.101 1.00 87.06 200 CYS A N 1
ATOM 1547 C CA . CYS A 1 200 ? -21.781 -2.354 27.089 1.00 87.06 200 CYS A CA 1
ATOM 1548 C C . CYS A 1 200 ? -21.685 -1.826 28.527 1.00 87.06 200 CYS A C 1
ATOM 1550 O O . CYS A 1 200 ? -22.447 -2.254 29.392 1.00 87.06 200 CYS A O 1
ATOM 1552 N N . THR A 1 201 ? -20.799 -0.862 28.787 1.00 91.31 201 THR A N 1
ATOM 1553 C CA . THR A 1 201 ? -20.649 -0.253 30.120 1.00 91.31 201 THR A CA 1
ATOM 1554 C C . THR A 1 201 ? -21.914 0.505 30.534 1.00 91.31 201 THR A C 1
ATOM 1556 O O . THR A 1 201 ? -22.381 0.375 31.666 1.00 91.31 201 THR A O 1
ATOM 1559 N N . GLU A 1 202 ? -22.514 1.258 29.610 1.00 92.56 202 GLU A N 1
ATOM 1560 C CA . GLU A 1 202 ? -23.778 1.970 29.833 1.00 92.56 202 GLU A CA 1
ATOM 1561 C C . GLU A 1 202 ? -24.947 0.999 30.080 1.00 92.56 202 GLU A C 1
ATOM 1563 O O . GLU A 1 202 ? -25.783 1.247 30.959 1.00 92.56 202 GLU A O 1
ATOM 1568 N N . ALA A 1 203 ? -24.984 -0.134 29.371 1.00 89.62 203 ALA A N 1
ATOM 1569 C CA . ALA A 1 203 ? -25.969 -1.191 29.581 1.00 89.62 203 ALA A CA 1
ATOM 1570 C C . ALA A 1 203 ? -25.820 -1.843 30.965 1.00 89.62 203 ALA A C 1
ATOM 1572 O O . ALA A 1 203 ? -26.809 -1.945 31.691 1.00 89.62 203 ALA A O 1
ATOM 1573 N N . VAL A 1 204 ? -24.597 -2.205 31.378 1.00 92.88 204 VAL A N 1
ATOM 1574 C CA . VAL A 1 204 ? -24.323 -2.756 32.719 1.00 92.88 204 VAL A CA 1
ATOM 1575 C C . VAL A 1 204 ? -24.734 -1.768 33.808 1.00 92.88 204 VAL A C 1
ATOM 1577 O O . VAL A 1 204 ? -25.494 -2.129 34.703 1.00 92.88 204 VAL A O 1
ATOM 1580 N N . ALA A 1 205 ? -24.340 -0.498 33.696 1.00 93.62 205 ALA A N 1
ATOM 1581 C CA . ALA A 1 205 ? -24.713 0.529 34.668 1.00 93.62 205 ALA A CA 1
ATOM 1582 C C . ALA A 1 205 ? -26.235 0.755 34.745 1.00 93.62 205 ALA A C 1
ATOM 1584 O O . ALA A 1 205 ? -26.763 1.123 35.796 1.00 93.62 205 ALA A O 1
ATOM 1585 N N . THR A 1 206 ? -26.951 0.570 33.633 1.00 93.56 206 THR A N 1
ATOM 1586 C CA . THR A 1 206 ? -28.417 0.667 33.595 1.00 93.56 206 THR A CA 1
ATOM 1587 C C . THR A 1 206 ? -29.070 -0.553 34.240 1.00 93.56 206 THR A C 1
ATOM 1589 O O . THR A 1 206 ? -29.992 -0.382 35.035 1.00 93.56 206 THR A O 1
ATOM 1592 N N . MET A 1 207 ? -28.559 -1.761 33.981 1.00 90.38 207 MET A N 1
ATOM 1593 C CA . MET A 1 207 ? -29.014 -2.982 34.654 1.00 90.38 207 MET A CA 1
ATOM 1594 C C . MET A 1 207 ? -28.785 -2.910 36.167 1.00 90.38 207 MET A C 1
ATOM 1596 O O . MET A 1 207 ? -29.690 -3.217 36.935 1.00 90.38 207 MET A O 1
ATOM 1600 N N . GLU A 1 208 ? -27.622 -2.435 36.619 1.00 93.00 208 GLU A N 1
ATOM 1601 C CA . GLU A 1 208 ? -27.344 -2.254 38.049 1.00 93.00 208 GLU A CA 1
ATOM 1602 C C . GLU A 1 208 ? -28.307 -1.268 38.719 1.00 93.00 208 GLU A C 1
ATOM 1604 O O . GLU A 1 208 ? -28.758 -1.508 39.841 1.00 93.00 208 GLU A O 1
ATOM 1609 N N . ARG A 1 209 ? -28.636 -0.158 38.042 1.00 92.44 209 ARG A N 1
ATOM 1610 C CA . ARG A 1 209 ? -29.626 0.813 38.532 1.00 92.44 209 ARG A CA 1
ATOM 1611 C C . ARG A 1 209 ? -31.016 0.189 38.631 1.00 92.44 209 ARG A C 1
ATOM 1613 O O . ARG A 1 209 ? -31.633 0.296 39.686 1.00 92.44 209 ARG A O 1
ATOM 1620 N N . ALA A 1 210 ? -31.458 -0.525 37.597 1.00 89.75 210 ALA A N 1
ATOM 1621 C CA . ALA A 1 210 ? -32.753 -1.203 37.591 1.00 89.75 210 ALA A CA 1
ATOM 1622 C C . ALA A 1 210 ? -32.864 -2.269 38.698 1.00 89.75 210 ALA A C 1
ATOM 1624 O O . ALA A 1 210 ? -33.885 -2.347 39.380 1.00 89.75 210 ALA A O 1
ATOM 1625 N N . THR A 1 211 ? -31.804 -3.049 38.941 1.00 92.06 211 THR A N 1
ATOM 1626 C CA . THR A 1 211 ? -31.768 -4.028 40.041 1.00 92.06 211 THR A CA 1
ATOM 1627 C C . THR A 1 211 ? -31.865 -3.339 41.401 1.00 92.06 211 THR A C 1
ATOM 1629 O O . THR A 1 211 ? -32.680 -3.740 42.229 1.00 92.06 211 THR A O 1
ATOM 1632 N N . LYS A 1 212 ? -31.108 -2.254 41.622 1.00 92.56 212 LYS A N 1
ATOM 1633 C CA . LYS A 1 212 ? -31.176 -1.480 42.875 1.00 92.56 212 LYS A CA 1
ATOM 1634 C C . LYS A 1 212 ? -32.561 -0.875 43.104 1.00 92.56 212 LYS A C 1
ATOM 1636 O O . LYS A 1 212 ? -33.056 -0.925 44.224 1.00 92.56 212 LYS A O 1
ATOM 1641 N N . GLU A 1 213 ? -33.192 -0.324 42.070 1.00 90.56 213 GLU A N 1
ATOM 1642 C CA . GLU A 1 213 ? -34.563 0.202 42.146 1.00 90.56 213 GLU A CA 1
ATOM 1643 C C . GLU A 1 213 ? -35.593 -0.899 42.440 1.00 90.56 213 GLU A C 1
ATOM 1645 O O . GLU A 1 213 ? -36.504 -0.705 43.245 1.00 90.56 213 GLU A O 1
ATOM 1650 N N . SER A 1 214 ? -35.432 -2.085 41.848 1.00 89.56 214 SER A N 1
ATOM 1651 C CA . SER A 1 214 ? -36.270 -3.246 42.157 1.00 89.56 214 SER A CA 1
ATOM 1652 C C . SER A 1 214 ? -36.103 -3.700 43.612 1.00 89.56 214 SER A C 1
ATOM 1654 O O . SER A 1 214 ? -37.093 -3.985 44.288 1.00 89.56 214 SER A O 1
ATOM 1656 N N . ASP A 1 215 ? -34.872 -3.739 44.127 1.00 90.81 215 ASP A N 1
ATOM 1657 C CA . ASP A 1 215 ? -34.592 -4.120 45.515 1.00 90.81 215 ASP A CA 1
ATOM 1658 C C . ASP A 1 215 ? -35.157 -3.105 46.514 1.00 90.81 215 ASP A C 1
ATOM 1660 O O . ASP A 1 215 ? -35.735 -3.492 47.535 1.00 90.81 215 ASP A O 1
ATOM 1664 N N . THR A 1 216 ? -35.047 -1.803 46.230 1.00 91.94 216 THR A N 1
ATOM 1665 C CA . THR A 1 216 ? -35.658 -0.771 47.079 1.00 91.94 216 THR A CA 1
ATOM 1666 C C . THR A 1 216 ? -37.180 -0.856 47.047 1.00 91.94 216 THR A C 1
ATOM 1668 O O . THR A 1 216 ? -37.794 -0.847 48.114 1.00 91.94 216 THR A O 1
ATOM 1671 N N . ALA A 1 217 ? -37.797 -1.027 45.874 1.00 90.31 217 ALA A N 1
ATOM 1672 C CA . ALA A 1 217 ? -39.242 -1.217 45.750 1.00 90.31 217 ALA A CA 1
ATOM 1673 C C . ALA A 1 217 ? -39.723 -2.467 46.510 1.00 90.31 217 ALA A C 1
ATOM 1675 O O . ALA A 1 217 ? -40.707 -2.408 47.254 1.00 90.31 217 ALA A O 1
ATOM 1676 N N . ARG A 1 218 ? -38.994 -3.586 46.394 1.00 86.25 218 ARG A N 1
ATOM 1677 C CA . ARG A 1 218 ? -39.283 -4.830 47.119 1.00 86.25 218 ARG A CA 1
ATOM 1678 C C . ARG A 1 218 ? -39.182 -4.640 48.632 1.00 86.25 218 ARG A C 1
ATOM 1680 O O . ARG A 1 218 ? -40.076 -5.071 49.355 1.00 86.25 218 ARG A O 1
ATOM 1687 N N . ASN A 1 219 ? -38.134 -3.972 49.111 1.00 93.06 219 ASN A N 1
ATOM 1688 C CA . ASN A 1 219 ? -37.947 -3.694 50.535 1.00 93.06 219 ASN A CA 1
ATOM 1689 C C . ASN A 1 219 ? -39.036 -2.773 51.097 1.00 93.06 219 ASN A C 1
ATOM 1691 O O . ASN A 1 219 ? -39.530 -3.022 52.196 1.00 93.06 219 ASN A O 1
ATOM 1695 N N . THR A 1 220 ? -39.448 -1.747 50.349 1.00 93.12 220 THR A N 1
ATOM 1696 C CA . THR A 1 220 ? -40.585 -0.894 50.724 1.00 93.12 220 THR A CA 1
ATOM 1697 C C . THR A 1 220 ? -41.861 -1.720 50.837 1.00 93.12 220 THR A C 1
ATOM 1699 O O . THR A 1 220 ? -42.546 -1.645 51.854 1.00 93.12 220 THR A O 1
ATOM 1702 N N . ARG A 1 221 ? -42.131 -2.598 49.863 1.00 91.25 221 ARG A N 1
ATOM 1703 C CA . ARG A 1 221 ? -43.317 -3.459 49.894 1.00 91.25 221 ARG A CA 1
ATOM 1704 C C . ARG A 1 221 ? -43.319 -4.432 51.073 1.00 91.25 221 ARG A C 1
ATOM 1706 O O . ARG A 1 221 ? -44.366 -4.656 51.671 1.00 91.25 221 ARG A O 1
ATOM 1713 N N . ILE A 1 222 ? -42.166 -5.003 51.424 1.00 93.50 222 ILE A N 1
ATOM 1714 C CA . ILE A 1 222 ? -42.036 -5.872 52.604 1.00 93.50 222 ILE A CA 1
ATOM 1715 C C . ILE A 1 222 ? -42.364 -5.092 53.881 1.00 93.50 222 ILE A C 1
ATOM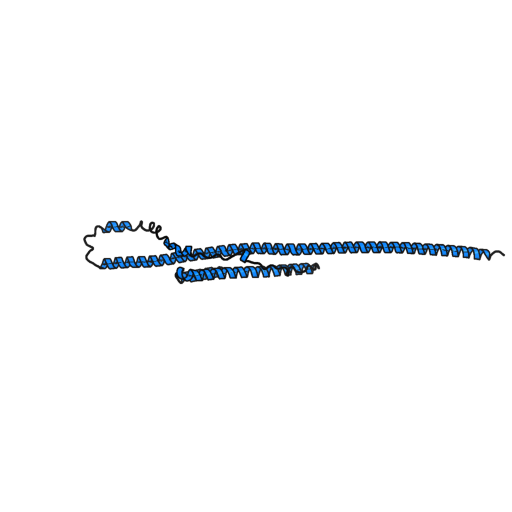 1717 O O . ILE A 1 222 ? -43.118 -5.598 54.708 1.00 93.50 222 ILE A O 1
ATOM 1721 N N . LYS A 1 223 ? -41.855 -3.861 54.027 1.00 94.56 223 LYS A N 1
ATOM 1722 C CA . LYS A 1 223 ? -42.156 -3.010 55.189 1.00 94.56 223 LYS A CA 1
ATOM 1723 C C . LYS A 1 223 ? -43.645 -2.685 55.293 1.00 94.56 223 LYS A C 1
ATOM 1725 O O . LYS A 1 223 ? -44.213 -2.829 56.368 1.00 94.56 223 LYS A O 1
ATOM 1730 N N . GLU A 1 224 ? -44.285 -2.319 54.181 1.00 93.69 224 GLU A N 1
ATOM 1731 C CA . GLU A 1 224 ? -45.736 -2.081 54.142 1.00 93.69 224 GLU A CA 1
ATOM 1732 C C . GLU A 1 224 ? -46.532 -3.316 54.587 1.00 93.69 224 GLU A C 1
ATOM 1734 O O . GLU A 1 224 ? -47.471 -3.200 55.370 1.00 93.69 224 GLU A O 1
ATOM 1739 N N . LEU A 1 225 ? -46.154 -4.506 54.106 1.00 93.00 225 LEU A N 1
ATOM 1740 C CA . LEU A 1 225 ? -46.819 -5.758 54.476 1.00 93.00 225 LEU A CA 1
ATOM 1741 C C . LEU A 1 225 ? -46.602 -6.113 55.952 1.00 93.00 225 LEU A C 1
ATOM 1743 O O . LEU A 1 225 ? -47.534 -6.572 56.602 1.00 93.00 225 LEU A O 1
ATOM 1747 N N . GLN A 1 226 ? -45.404 -5.879 56.493 1.00 93.62 226 GLN A N 1
ATOM 1748 C CA . GLN A 1 226 ? -45.119 -6.065 57.921 1.00 93.62 226 GLN A CA 1
ATOM 1749 C C . GLN A 1 226 ? -45.950 -5.118 58.792 1.00 93.62 226 GLN A C 1
ATOM 1751 O O . GLN A 1 226 ? -46.460 -5.522 59.836 1.00 93.62 226 GLN A O 1
ATOM 1756 N N . GLU A 1 227 ? -46.121 -3.870 58.358 1.00 95.38 227 GLU A N 1
ATOM 1757 C CA . GLU A 1 227 ? -46.959 -2.906 59.064 1.00 95.38 227 GLU A CA 1
ATOM 1758 C C . GLU A 1 227 ? -48.435 -3.323 59.038 1.00 95.38 227 GLU A C 1
ATOM 1760 O O . GLU A 1 227 ? -49.082 -3.341 60.085 1.00 95.38 227 GLU A O 1
ATOM 1765 N N . GLN A 1 228 ? -48.945 -3.775 57.888 1.00 92.81 228 GLN A N 1
ATOM 1766 C CA . GLN A 1 228 ? -50.293 -4.344 57.784 1.00 92.81 228 GLN A CA 1
ATOM 1767 C C . GLN A 1 228 ? -50.486 -5.576 58.680 1.00 92.81 228 GLN A C 1
ATOM 1769 O O . GLN A 1 228 ? -51.500 -5.672 59.371 1.00 92.81 228 GLN A O 1
ATOM 1774 N N . ASP A 1 229 ? -49.516 -6.493 58.714 1.00 93.56 229 ASP A N 1
ATOM 1775 C CA . ASP A 1 229 ? -49.565 -7.687 59.566 1.00 93.56 229 ASP A CA 1
ATOM 1776 C C . ASP A 1 229 ? -49.601 -7.311 61.056 1.00 93.56 229 ASP A C 1
ATOM 1778 O O . ASP A 1 229 ? -50.451 -7.793 61.806 1.00 93.56 229 ASP A O 1
ATOM 1782 N N . SER A 1 230 ? -48.768 -6.350 61.475 1.00 94.25 230 SER A N 1
ATOM 1783 C CA . SER A 1 230 ? -48.773 -5.841 62.853 1.00 94.25 230 SER A CA 1
ATOM 1784 C C . SER A 1 230 ? -50.098 -5.172 63.245 1.00 94.25 230 SER A C 1
ATOM 1786 O O . SER A 1 230 ? -50.590 -5.370 64.359 1.00 94.25 230 SER A O 1
ATOM 1788 N N . GLN A 1 231 ? -50.726 -4.431 62.324 1.00 93.56 231 GLN A N 1
ATOM 1789 C CA . GLN A 1 231 ? -52.038 -3.825 62.545 1.00 93.56 231 GLN A CA 1
ATOM 1790 C C . GLN A 1 231 ? -53.105 -4.906 62.739 1.00 93.56 231 GLN A C 1
ATOM 1792 O O . GLN A 1 231 ? -53.862 -4.846 63.710 1.00 93.56 231 GLN A O 1
ATOM 1797 N N . ILE A 1 232 ? -53.127 -5.927 61.875 1.00 94.00 232 ILE A N 1
ATOM 1798 C CA . ILE A 1 232 ? -54.047 -7.066 61.992 1.00 94.00 232 ILE A CA 1
ATOM 1799 C C . ILE A 1 232 ? -53.825 -7.804 63.318 1.00 94.00 232 ILE A C 1
ATOM 1801 O O . ILE A 1 232 ? -54.797 -8.089 64.022 1.00 94.00 232 ILE A O 1
ATOM 1805 N N . GLY A 1 233 ? -52.570 -8.055 63.698 1.00 93.88 233 GLY A N 1
ATOM 1806 C CA . GLY A 1 233 ? -52.206 -8.660 64.980 1.00 93.88 233 GLY A CA 1
ATOM 1807 C C . GLY A 1 233 ? -52.768 -7.882 66.171 1.00 93.88 233 GLY A C 1
ATOM 1808 O O . GLY A 1 233 ? -53.445 -8.462 67.019 1.00 93.88 233 GLY A O 1
ATOM 1809 N N . SER A 1 234 ? -52.598 -6.556 66.188 1.00 93.38 234 SER A N 1
ATOM 1810 C CA . SER A 1 234 ? -53.122 -5.703 67.266 1.00 93.38 234 SER A CA 1
ATOM 1811 C C . SER A 1 234 ? -54.656 -5.727 67.360 1.00 93.38 234 SER A C 1
ATOM 1813 O O . SER A 1 234 ? -55.222 -5.738 68.457 1.00 93.38 234 SER A O 1
ATOM 1815 N N . VAL A 1 235 ? -55.351 -5.804 66.218 1.00 93.81 235 VAL A N 1
ATOM 1816 C CA . VAL A 1 235 ? -56.816 -5.925 66.166 1.00 93.81 235 VAL A CA 1
ATOM 1817 C C . VAL A 1 235 ? -57.265 -7.290 66.681 1.00 93.81 235 VAL A C 1
ATOM 1819 O O . VAL A 1 235 ? -58.213 -7.365 67.465 1.00 93.81 235 VAL A O 1
ATOM 1822 N N . LEU A 1 236 ? -56.586 -8.371 66.290 1.00 93.25 236 LEU A N 1
ATOM 1823 C CA . LEU A 1 236 ? -56.876 -9.713 66.793 1.00 93.25 236 LEU A CA 1
ATOM 1824 C C . LEU A 1 236 ? -56.663 -9.804 68.306 1.00 93.25 236 LEU A C 1
ATOM 1826 O O . LEU A 1 236 ? -57.524 -10.347 68.998 1.00 93.25 236 LEU A O 1
ATOM 1830 N N . GLU A 1 237 ? -55.582 -9.232 68.837 1.00 93.06 237 GLU A N 1
ATOM 1831 C CA . GLU A 1 237 ? -55.342 -9.154 70.283 1.00 93.06 237 GLU A CA 1
ATOM 1832 C C . GLU A 1 237 ? -56.440 -8.360 71.002 1.00 93.06 237 GLU A C 1
ATOM 1834 O O . GLU A 1 237 ? -56.959 -8.806 72.030 1.00 93.06 237 GLU A O 1
ATOM 1839 N N . ALA A 1 238 ? -56.855 -7.216 70.451 1.00 90.62 238 ALA A N 1
ATOM 1840 C CA . ALA A 1 238 ? -57.946 -6.419 71.006 1.00 90.62 238 ALA A CA 1
ATOM 1841 C C . ALA A 1 238 ? -59.276 -7.194 71.022 1.00 90.62 238 ALA A C 1
ATOM 1843 O O . ALA A 1 238 ? -59.996 -7.176 72.025 1.00 90.62 238 ALA A O 1
ATOM 1844 N N . LEU A 1 239 ? -59.589 -7.928 69.948 1.00 91.44 239 LEU A N 1
ATOM 1845 C CA . LEU A 1 239 ? -60.767 -8.796 69.870 1.00 91.44 239 LEU A CA 1
ATOM 1846 C C . LEU A 1 239 ? -60.685 -9.968 70.856 1.00 91.44 239 LEU A C 1
ATOM 1848 O O . LEU A 1 239 ? -61.681 -10.296 71.501 1.00 91.44 239 LEU A O 1
ATOM 1852 N N . GLN A 1 240 ? -59.513 -10.588 71.016 1.00 91.25 240 GLN A N 1
ATOM 1853 C CA . GLN A 1 240 ? -59.296 -11.652 71.998 1.00 91.25 240 GLN A CA 1
ATOM 1854 C C . GLN A 1 240 ? -59.480 -11.145 73.430 1.00 91.25 240 GLN A C 1
ATOM 1856 O O . GLN A 1 240 ? -60.156 -11.807 74.220 1.00 91.25 240 GLN A O 1
ATOM 1861 N N . ARG A 1 241 ? -58.948 -9.958 73.745 1.00 89.69 241 ARG A N 1
ATOM 1862 C CA . ARG A 1 241 ? -59.122 -9.304 75.046 1.00 89.69 241 ARG A CA 1
ATOM 1863 C C . ARG A 1 241 ? -60.603 -9.028 75.318 1.00 89.69 241 ARG A C 1
ATOM 1865 O O . ARG A 1 241 ? -61.133 -9.500 76.323 1.00 89.69 241 ARG A O 1
ATOM 1872 N N . ARG A 1 242 ? -61.311 -8.419 74.359 1.00 89.25 242 ARG A N 1
ATOM 1873 C CA . ARG A 1 242 ? -62.765 -8.179 74.434 1.00 89.25 242 ARG A CA 1
ATOM 1874 C C . ARG A 1 242 ? -63.561 -9.476 74.625 1.00 89.25 242 ARG A C 1
ATOM 1876 O O . ARG A 1 242 ? -64.502 -9.521 75.412 1.00 89.25 242 ARG A O 1
ATOM 1883 N N . ARG A 1 243 ? -63.180 -10.551 73.927 1.00 87.81 243 ARG A N 1
ATOM 1884 C CA . ARG A 1 243 ? -63.795 -11.878 74.077 1.00 87.81 243 ARG A CA 1
ATOM 1885 C C . ARG A 1 243 ? -63.579 -12.445 75.481 1.00 87.81 243 ARG A C 1
ATOM 1887 O O . ARG A 1 243 ? -64.536 -12.950 76.057 1.00 87.81 243 ARG A O 1
ATOM 1894 N N . SER A 1 244 ? -62.366 -12.348 76.032 1.00 84.56 244 SER A N 1
ATOM 1895 C CA . SER A 1 244 ? -62.070 -12.826 77.393 1.00 84.56 244 SER A CA 1
ATOM 1896 C C . SER A 1 244 ? -62.831 -12.058 78.478 1.00 84.56 244 SER A C 1
ATOM 1898 O O . SER A 1 244 ? -63.314 -12.664 79.434 1.00 84.56 244 SER A O 1
ATOM 1900 N N . GLU A 1 245 ? -63.017 -10.747 78.297 1.00 83.06 245 GLU A N 1
ATOM 1901 C CA . GLU A 1 245 ? -63.828 -9.904 79.183 1.00 83.06 245 GLU A CA 1
ATOM 1902 C C . GLU A 1 245 ? -65.306 -10.324 79.156 1.00 83.06 245 GLU A C 1
ATOM 1904 O O . GLU A 1 245 ? -65.930 -10.466 80.207 1.00 83.06 245 GLU A O 1
ATOM 1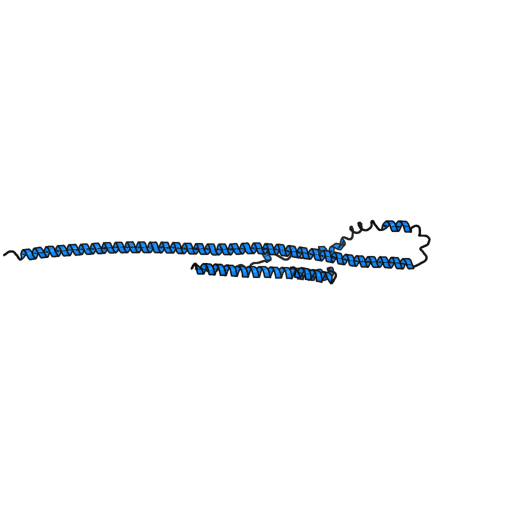909 N N . LEU A 1 246 ? -65.855 -10.601 77.968 1.00 78.12 246 LEU A N 1
ATOM 1910 C CA . LEU A 1 246 ? -67.236 -11.067 77.807 1.00 78.12 246 LEU A CA 1
ATOM 1911 C C . LEU A 1 246 ? -67.453 -12.483 78.365 1.00 78.12 246 LEU A C 1
ATOM 1913 O O . LEU A 1 246 ? -68.471 -12.728 79.010 1.00 78.12 246 LEU A O 1
ATOM 1917 N N . SER A 1 247 ? -66.500 -13.406 78.187 1.00 75.00 247 SER A N 1
ATOM 1918 C CA . SER A 1 247 ? -66.584 -14.743 78.796 1.00 75.00 247 SER A CA 1
ATOM 1919 C C . SER A 1 247 ? -66.421 -14.716 80.319 1.00 75.00 247 SER A C 1
ATOM 1921 O O . SER A 1 247 ? -67.019 -15.535 81.007 1.00 75.00 247 SER A O 1
ATOM 1923 N N . GLY A 1 248 ? -65.649 -13.764 80.859 1.00 63.00 248 GLY A N 1
ATOM 1924 C CA . GLY A 1 248 ? -65.526 -13.547 82.303 1.00 63.00 248 GLY A CA 1
ATOM 1925 C C . GLY A 1 248 ? -66.759 -12.878 82.925 1.00 63.00 248 GLY A C 1
ATOM 1926 O O . GLY A 1 248 ? -67.088 -13.147 84.078 1.00 63.00 248 GLY A O 1
ATOM 1927 N N . ALA A 1 249 ? -67.481 -12.053 82.160 1.00 58.94 249 ALA A N 1
ATOM 1928 C CA . ALA A 1 249 ? -68.720 -11.410 82.601 1.00 58.94 249 ALA A CA 1
ATOM 1929 C C . ALA A 1 249 ? -69.922 -12.374 82.676 1.00 58.94 249 ALA A C 1
ATOM 1931 O O . ALA A 1 249 ? -70.823 -12.146 83.477 1.00 58.94 249 ALA A O 1
ATOM 1932 N N . GLY A 1 250 ? -69.921 -13.467 81.903 1.00 55.31 250 GLY A N 1
ATOM 1933 C CA . GLY A 1 250 ? -70.932 -14.534 81.980 1.00 55.31 250 GLY A CA 1
ATOM 1934 C C . GLY A 1 250 ? -70.738 -15.533 83.131 1.00 55.31 250 GLY A C 1
ATOM 1935 O O . GLY A 1 250 ? -71.563 -16.424 83.299 1.00 55.31 250 GLY A O 1
ATOM 1936 N N . ALA A 1 251 ? -69.660 -15.401 83.914 1.00 49.72 251 ALA A N 1
ATOM 1937 C CA . ALA A 1 251 ? -69.296 -16.303 85.011 1.00 49.72 251 ALA A CA 1
ATOM 1938 C C . ALA A 1 251 ? -69.455 -15.660 86.404 1.00 49.72 251 ALA A C 1
ATOM 1940 O O . ALA A 1 251 ? -68.765 -16.045 87.351 1.00 49.72 251 ALA A O 1
ATOM 1941 N N . ARG A 1 252 ? -70.340 -14.665 86.546 1.00 49.91 252 ARG A N 1
ATOM 1942 C CA . ARG A 1 252 ? -70.806 -14.215 87.864 1.00 49.91 252 ARG A CA 1
ATOM 1943 C C . ARG A 1 252 ? -72.194 -14.820 88.132 1.00 49.91 252 ARG A C 1
ATOM 1945 O O . ARG A 1 252 ? -73.041 -14.681 87.253 1.00 49.91 252 ARG A O 1
ATOM 1952 N N . PRO A 1 253 ? -72.370 -15.533 89.264 1.00 53.34 253 PRO A N 1
ATOM 1953 C CA . PRO A 1 253 ? -73.577 -16.297 89.591 1.00 53.34 253 PRO A CA 1
ATOM 1954 C C . PRO A 1 253 ? -74.823 -15.423 89.752 1.00 53.34 253 PRO A C 1
ATOM 1956 O O . PRO A 1 253 ? -74.666 -14.227 90.093 1.00 53.34 253 PRO A O 1
#